Protein AF-0000000072273886 (afdb_homodimer)

InterPro domains:
  IPR001647 DNA-binding HTH domain, TetR-type [PF00440] (12-58)
  IPR001647 DNA-binding HTH domain, TetR-type [PS50977] (6-66)
  IPR009057 Homedomain-like superfamily [SSF46689] (5-79)
  IPR041479 TetR transcriptional regulator CgmR-like, C-terminal domain [PF17937] (97-175)

Foldseek 3Di:
DPPPDPCDPVLLLVLQLVQLLVPNLVRQWLVSSCVSSVHDSVVSCVVAVTSLSSLVVNVVVVLVVLVVQLVVLLVVQVPPLASSLLSNLVSQLDDDDSSLLSNVRSLVVCVVPDVVSVVVVVVSVVVSLCRQLPHPQNVLSNVLVVLVVVVCCCVSVVVDDDDSVRSVVSSVVSSVSSVPPDRD/DPPPDPCDPVLLLVLQLVQLLVPNLVRQWLVSSCVSSVHDSVVSCVVAVTSLSSLVVNVVVVLVVLVVQLVVLLVVQVPPLASSLLSNLVSQLDDDDSSLLSNVRSLVVCVVPDVVSVVVVVVSVVVSLCRQLPHPQNVLSNVLVVLVVVVCCCVSVVVDDDDSVRSVVSSVVSSVSSVPPDRD

Organism: Rhodospirillum rubrum (strain ATCC 11170 / ATH 1.1.1 / DSM 467 / LMG 4362 / NCIMB 8255 / S1) (NCBI:txid269796)

Solvent-accessible surface area (backbone atoms only — not comparable to full-atom values): 19294 Å² total; per-residue (Å²): 130,81,78,69,80,78,81,44,75,64,45,50,46,52,16,42,51,51,39,26,55,72,51,30,54,86,52,50,36,59,62,54,29,13,61,65,53,71,50,52,52,66,59,44,40,71,76,31,76,39,56,66,48,47,48,48,51,48,50,50,51,50,52,51,50,49,51,50,48,29,58,59,32,32,70,78,16,61,86,48,99,46,27,65,49,48,6,49,53,58,60,60,65,60,80,80,48,70,59,55,30,32,49,48,36,29,46,41,37,40,41,72,78,29,70,68,52,39,50,51,49,20,54,50,48,50,53,52,50,52,53,33,33,67,55,100,45,31,64,20,28,45,49,23,49,24,21,50,44,16,50,49,50,38,46,48,67,63,41,48,86,70,51,73,67,54,45,53,51,52,54,51,46,37,54,44,39,38,73,48,41,80,62,132,130,81,78,70,79,77,80,43,76,64,45,50,47,51,18,42,51,52,38,25,56,74,52,30,53,87,52,50,38,57,63,54,30,13,61,65,53,70,52,53,52,66,60,43,39,73,78,30,76,36,54,66,49,46,49,48,50,48,50,51,50,49,51,50,51,50,51,49,47,29,58,59,33,31,69,78,17,62,85,48,99,45,28,65,50,49,6,51,52,55,62,59,66,59,79,79,50,71,59,55,31,32,50,48,37,28,44,42,37,40,41,72,77,29,68,69,52,39,52,52,50,21,52,52,48,50,52,51,51,51,54,34,33,68,56,98,45,32,64,19,28,45,48,24,48,24,21,52,44,16,50,49,49,37,45,47,67,63,39,47,84,71,51,73,68,54,44,51,50,52,55,52,46,37,55,43,38,37,75,48,41,80,62,131

Sequence (368 aa):
MTRGRRITSDDILEAVERVVLRLGAAGLSIDAVAQEAGVSKSRVVYDHKSKSALLEALIERHIELEDARIGEAMASARDTPHPELFARIAVAEPEFNEIDKAVAMAISASVTNEDRLQTRLREWTRKDLAAVTHTDRPEAGLLAYLALCGFYWIELGSFLQWSPDERSRVLEGIRKVFTSYPEPMTRGRRITSDDILEAVERVVLRLGAAGLSIDAVAQEAGVSKSRVVYDHKSKSALLEALIERHIELEDARIGEAMASARDTPHPELFARIAVAEPEFNEIDKAVAMAISASVTNEDRLQTRLREWTRKDLAAVTHTDRPEAGLLAYLALCGFYWIELGSFLQWSPDERSRVLEGIRKVFTSYPEP

Structure (mmCIF, N/CA/C/O backbone):
data_AF-0000000072273886-model_v1
#
loop_
_entity.id
_entity.type
_entity.pdbx_description
1 polymer 'Transcriptional regulator, TetR family'
#
loop_
_atom_site.group_PDB
_atom_site.id
_atom_site.type_symbol
_atom_site.label_atom_id
_atom_site.label_alt_id
_atom_site.label_comp_id
_atom_site.label_asym_id
_atom_site.label_entity_id
_atom_site.label_seq_id
_atom_site.pdbx_PDB_ins_code
_atom_site.Cartn_x
_atom_site.Cartn_y
_atom_site.Cartn_z
_atom_site.occupancy
_atom_site.B_iso_or_equiv
_atom_site.auth_seq_id
_atom_site.auth_comp_id
_atom_site.auth_asym_id
_atom_site.auth_atom_id
_atom_site.pdbx_PDB_model_num
ATOM 1 N N . MET A 1 1 ? 40.562 26.359 16.594 1 32.44 1 MET A N 1
ATOM 2 C CA . MET A 1 1 ? 39.219 26.688 16.125 1 32.44 1 MET A CA 1
ATOM 3 C C . MET A 1 1 ? 38.719 25.625 15.156 1 32.44 1 MET A C 1
ATOM 5 O O . MET A 1 1 ? 39.125 25.578 14 1 32.44 1 MET A O 1
ATOM 9 N N . THR A 1 2 ? 38.594 24.297 15.492 1 37.97 2 THR A N 1
ATOM 10 C CA . THR A 1 2 ? 38.344 23.078 14.75 1 37.97 2 THR A CA 1
ATOM 11 C C . THR A 1 2 ? 37.219 23.281 13.742 1 37.97 2 THR A C 1
ATOM 13 O O . THR A 1 2 ? 36.156 23.781 14.094 1 37.97 2 THR A O 1
ATOM 16 N N . ARG A 1 3 ? 37.562 23.781 12.531 1 43 3 ARG A N 1
ATOM 17 C CA . ARG A 1 3 ? 36.656 24.188 11.461 1 43 3 ARG A CA 1
ATOM 18 C C . ARG A 1 3 ? 35.406 23.328 11.461 1 43 3 ARG A C 1
ATOM 20 O O . ARG A 1 3 ? 35.469 22.109 11.367 1 43 3 ARG A O 1
ATOM 27 N N . GLY A 1 4 ? 34.219 23.656 12.109 1 44.16 4 GLY A N 1
ATOM 28 C CA . GLY A 1 4 ? 32.906 23.047 12.273 1 44.16 4 GLY A CA 1
ATOM 29 C C . GLY A 1 4 ? 32.438 22.328 11.016 1 44.16 4 GLY A C 1
ATOM 30 O O . GLY A 1 4 ? 32.719 22.766 9.898 1 44.16 4 GLY A O 1
ATOM 31 N N . ARG A 1 5 ? 32.531 21.125 10.945 1 49.5 5 ARG A N 1
ATOM 32 C CA . ARG A 1 5 ? 32.188 20.281 9.812 1 49.5 5 ARG A CA 1
ATOM 33 C C . ARG A 1 5 ? 31.047 20.906 9.008 1 49.5 5 ARG A C 1
ATOM 35 O O . ARG A 1 5 ? 30.031 21.312 9.578 1 49.5 5 ARG A O 1
ATOM 42 N N . ARG A 1 6 ? 31.25 21.625 7.816 1 53.78 6 ARG A N 1
ATOM 43 C CA . ARG A 1 6 ? 30.297 22.25 6.918 1 53.78 6 ARG A CA 1
ATOM 44 C C . ARG A 1 6 ? 29.109 21.328 6.66 1 53.78 6 ARG A C 1
ATOM 46 O O . ARG A 1 6 ? 29.281 20.156 6.32 1 53.78 6 ARG A O 1
ATOM 53 N N . ILE A 1 7 ? 27.953 21.609 7.273 1 61.03 7 ILE A N 1
ATOM 54 C CA . ILE A 1 7 ? 26.703 20.891 7.102 1 61.03 7 ILE A CA 1
ATOM 55 C C . ILE A 1 7 ? 26.406 20.719 5.613 1 61.03 7 ILE A C 1
ATOM 57 O O . ILE A 1 7 ? 26.438 21.703 4.855 1 61.03 7 ILE A O 1
ATOM 61 N N . THR A 1 8 ? 26.547 19.531 5.188 1 69.56 8 THR A N 1
ATOM 62 C CA . THR A 1 8 ? 26.266 19.188 3.799 1 69.56 8 THR A CA 1
ATOM 63 C C . THR A 1 8 ? 24.766 18.891 3.615 1 69.56 8 THR A C 1
ATOM 65 O O . THR A 1 8 ? 24.031 18.797 4.59 1 69.56 8 THR A O 1
ATOM 68 N N . SER A 1 9 ? 24.359 18.969 2.404 1 75.19 9 SER A N 1
ATOM 69 C CA . SER A 1 9 ? 23 18.578 2.064 1 75.19 9 SER A CA 1
ATOM 70 C C . SER A 1 9 ? 22.656 17.203 2.631 1 75.19 9 SER A C 1
ATOM 72 O O . SER A 1 9 ? 21.516 16.969 3.043 1 75.19 9 SER A O 1
ATOM 74 N N . ASP A 1 10 ? 23.625 16.453 2.814 1 80.38 10 ASP A N 1
ATOM 75 C CA . ASP A 1 10 ? 23.438 15.109 3.359 1 80.38 10 ASP A CA 1
ATOM 76 C C . ASP A 1 10 ? 23.125 15.164 4.855 1 80.38 10 ASP A C 1
ATOM 78 O O . ASP A 1 10 ? 22.328 14.375 5.355 1 80.38 10 ASP A O 1
ATOM 82 N N . ASP A 1 11 ? 23.688 16.141 5.445 1 84.56 11 ASP A N 1
ATOM 83 C CA . ASP A 1 11 ? 23.438 16.312 6.871 1 84.56 11 ASP A CA 1
ATOM 84 C C . ASP A 1 11 ? 21.984 16.719 7.121 1 84.56 11 ASP A C 1
ATOM 86 O O . ASP A 1 11 ? 21.359 16.25 8.07 1 84.56 11 ASP A O 1
ATOM 90 N N . ILE A 1 12 ? 21.594 17.578 6.266 1 86.81 12 ILE A N 1
ATOM 91 C CA . ILE A 1 12 ? 20.219 18.062 6.402 1 86.81 12 ILE A CA 1
ATOM 92 C C . ILE A 1 12 ? 19.234 16.906 6.152 1 86.81 12 ILE A C 1
ATOM 94 O O . ILE A 1 12 ? 18.266 16.75 6.887 1 86.81 12 ILE A O 1
ATOM 98 N N . LEU A 1 13 ? 19.594 16.141 5.246 1 88.06 13 LEU A N 1
ATOM 99 C CA . LEU A 1 13 ? 18.703 15.031 4.914 1 88.06 13 LEU A CA 1
ATOM 100 C C . LEU A 1 13 ? 18.688 13.992 6.031 1 88.06 13 LEU A C 1
ATOM 102 O O . LEU A 1 13 ? 17.656 13.383 6.301 1 88.06 13 LEU A O 1
ATOM 106 N N . GLU A 1 14 ? 19.844 13.836 6.621 1 91.12 14 GLU A N 1
ATOM 107 C CA . GLU A 1 14 ? 19.906 12.953 7.781 1 91.12 14 GLU A CA 1
ATOM 108 C C . GLU A 1 14 ? 19.031 13.492 8.922 1 91.12 14 GLU A C 1
ATOM 110 O O . GLU A 1 14 ? 18.375 12.719 9.617 1 91.12 14 GLU A O 1
ATOM 115 N N . ALA A 1 15 ? 19.094 14.758 9.047 1 92.19 15 ALA A N 1
ATOM 116 C CA . ALA A 1 15 ? 18.25 15.391 10.055 1 92.19 15 ALA A CA 1
ATOM 117 C C . ALA A 1 15 ? 16.781 15.211 9.734 1 92.19 15 ALA A C 1
ATOM 119 O O . ALA A 1 15 ? 15.961 14.977 10.625 1 92.19 15 ALA A O 1
ATOM 120 N N . VAL A 1 16 ? 16.469 15.328 8.484 1 91.88 16 VAL A N 1
ATOM 121 C CA . VAL A 1 16 ? 15.086 15.125 8.047 1 91.88 16 VAL A CA 1
ATOM 122 C C . VAL A 1 16 ? 14.625 13.719 8.438 1 91.88 16 VAL A C 1
ATOM 124 O O . VAL A 1 16 ? 13.531 13.547 8.977 1 91.88 16 VAL A O 1
ATOM 127 N N . GLU A 1 17 ? 15.43 12.797 8.156 1 91 17 GLU A N 1
ATOM 128 C CA . GLU A 1 17 ? 15.125 11.414 8.484 1 91 17 GLU A CA 1
ATOM 129 C C . GLU A 1 17 ? 14.867 11.242 9.977 1 91 17 GLU A C 1
ATOM 131 O O . GLU A 1 17 ? 13.906 10.57 10.375 1 91 17 GLU A O 1
ATOM 136 N N . ARG A 1 18 ? 15.695 11.828 10.758 1 92.75 18 ARG A N 1
ATOM 137 C CA . ARG A 1 18 ? 15.555 11.719 12.203 1 92.75 18 ARG A CA 1
ATOM 138 C C . ARG A 1 18 ? 14.273 12.398 12.688 1 92.75 18 ARG A C 1
ATOM 140 O O . ARG A 1 18 ? 13.609 11.898 13.594 1 92.75 18 ARG A O 1
ATOM 147 N N . VAL A 1 19 ? 13.977 13.492 12.117 1 93.44 19 VAL A N 1
ATOM 148 C CA . VAL A 1 19 ? 12.758 14.203 12.484 1 93.44 19 VAL A CA 1
ATOM 149 C C . VAL A 1 19 ? 11.539 13.359 12.125 1 93.44 19 VAL A C 1
ATOM 151 O O . VAL A 1 19 ? 10.617 13.211 12.93 1 93.44 19 VAL A O 1
ATOM 154 N N . VAL A 1 20 ? 11.555 12.781 10.961 1 90.12 20 VAL A N 1
ATOM 155 C CA . VAL A 1 20 ? 10.438 11.961 10.516 1 90.12 20 VAL A CA 1
ATOM 156 C C . VAL A 1 20 ? 10.312 10.727 11.414 1 90.12 20 VAL A C 1
ATOM 158 O O . VAL A 1 20 ? 9.203 10.312 11.75 1 90.12 20 VAL A O 1
ATOM 161 N N . LEU A 1 21 ? 11.422 10.203 11.773 1 87.81 21 LEU A N 1
ATOM 162 C CA . LEU A 1 21 ? 11.43 9.039 12.656 1 87.81 21 LEU A CA 1
ATOM 163 C C . LEU A 1 21 ? 10.805 9.383 14.008 1 87.81 21 LEU A C 1
ATOM 165 O O . LEU A 1 21 ? 10.031 8.594 14.555 1 87.81 21 LEU A O 1
ATOM 169 N N . ARG A 1 22 ? 11.07 10.531 14.477 1 88.19 22 ARG A N 1
ATOM 170 C CA . ARG A 1 22 ? 10.664 10.914 15.82 1 88.19 22 ARG A CA 1
ATOM 171 C C . ARG A 1 22 ? 9.258 11.508 15.82 1 88.19 22 ARG A C 1
ATOM 173 O O . ARG A 1 22 ? 8.453 11.211 16.703 1 88.19 22 ARG A O 1
ATOM 180 N N . LEU A 1 23 ? 8.977 12.344 14.812 1 86.69 23 LEU A N 1
ATOM 181 C CA . LEU A 1 23 ? 7.77 13.156 14.883 1 86.69 23 LEU A CA 1
ATOM 182 C C . LEU A 1 23 ? 6.781 12.75 13.789 1 86.69 23 LEU A C 1
ATOM 184 O O . LEU A 1 23 ? 5.645 13.219 13.773 1 86.69 23 LEU A O 1
ATOM 188 N N . GLY A 1 24 ? 7.242 11.836 12.906 1 81.25 24 GLY A N 1
ATOM 189 C CA . GLY A 1 24 ? 6.406 11.555 11.75 1 81.25 24 GLY A CA 1
ATOM 190 C C . GLY A 1 24 ? 6.426 12.664 10.711 1 81.25 24 GLY A C 1
ATOM 191 O O . GLY A 1 24 ? 7.078 13.688 10.906 1 81.25 24 GLY A O 1
ATOM 192 N N . ALA A 1 25 ? 5.621 12.43 9.602 1 78.62 25 ALA A N 1
ATOM 193 C CA . ALA A 1 25 ? 5.578 13.398 8.508 1 78.62 25 ALA A CA 1
ATOM 194 C C . ALA A 1 25 ? 4.902 14.695 8.953 1 78.62 25 ALA A C 1
ATOM 196 O O . ALA A 1 25 ? 5.301 15.781 8.531 1 78.62 25 ALA A O 1
ATOM 197 N N . ALA A 1 26 ? 3.902 14.547 9.719 1 76.19 26 ALA A N 1
ATOM 198 C CA . ALA A 1 26 ? 3.146 15.711 10.164 1 76.19 26 ALA A CA 1
ATOM 199 C C . ALA A 1 26 ? 4.016 16.641 11.016 1 76.19 26 ALA A C 1
ATOM 201 O O . ALA A 1 26 ? 3.822 17.859 11.016 1 76.19 26 ALA A O 1
ATOM 202 N N . GLY A 1 27 ? 4.969 16.094 11.617 1 84.06 27 GLY A N 1
ATOM 203 C CA . GLY A 1 27 ? 5.836 16.859 12.5 1 84.06 27 GLY A CA 1
ATOM 204 C C . GLY A 1 27 ? 7.043 17.438 11.781 1 84.06 27 GLY A C 1
ATOM 205 O O . GLY A 1 27 ? 7.832 18.172 12.383 1 84.06 27 GLY A O 1
ATOM 206 N N . LEU A 1 28 ? 7.16 17.062 10.555 1 88.06 28 LEU A N 1
ATOM 207 C CA . LEU A 1 28 ? 8.281 17.578 9.781 1 88.06 28 LEU A CA 1
ATOM 208 C C . LEU A 1 28 ? 8.109 19.062 9.508 1 88.06 28 LEU A C 1
ATOM 210 O O . LEU A 1 28 ? 7.055 19.5 9.031 1 88.06 28 LEU A O 1
ATOM 214 N N . SER A 1 29 ? 9.078 19.891 9.898 1 90.38 29 SER A N 1
ATOM 215 C CA . SER A 1 29 ? 9.102 21.328 9.641 1 90.38 29 SER A CA 1
ATOM 216 C C . SER A 1 29 ? 10.531 21.828 9.461 1 90.38 29 SER A C 1
ATOM 218 O O . SER A 1 29 ? 11.484 21.156 9.844 1 90.38 29 SER A O 1
ATOM 220 N N . ILE A 1 30 ? 10.578 22.953 8.82 1 92 30 ILE A N 1
ATOM 221 C CA . ILE A 1 30 ? 11.875 23.594 8.656 1 92 30 ILE A CA 1
ATOM 222 C C . ILE A 1 30 ? 12.523 23.812 10.023 1 92 30 ILE A C 1
ATOM 224 O O . ILE A 1 30 ? 13.711 23.531 10.211 1 92 30 ILE A O 1
ATOM 228 N N . ASP A 1 31 ? 11.734 24.234 10.961 1 94.06 31 ASP A N 1
ATOM 229 C CA . ASP A 1 31 ? 12.227 24.5 12.312 1 94.06 31 ASP A CA 1
ATOM 230 C C . ASP A 1 31 ? 12.734 23.219 12.969 1 94.06 31 ASP A C 1
ATOM 232 O O . ASP A 1 31 ? 13.828 23.203 13.547 1 94.06 31 ASP A O 1
ATOM 236 N N . ALA A 1 32 ? 12.008 22.172 12.883 1 94.56 32 ALA A N 1
ATOM 237 C CA . ALA A 1 32 ? 12.391 20.891 13.492 1 94.56 32 ALA A CA 1
ATOM 238 C C . ALA A 1 32 ? 13.68 20.359 12.875 1 94.56 32 ALA A C 1
ATOM 240 O O . ALA A 1 32 ? 14.547 19.844 13.586 1 94.56 32 ALA A O 1
ATOM 241 N N . VAL A 1 33 ? 13.773 20.469 11.57 1 94.19 33 VAL A N 1
ATOM 242 C CA . VAL A 1 33 ? 14.961 19.984 10.867 1 94.19 33 VAL A CA 1
ATOM 243 C C . VAL A 1 33 ? 16.172 20.828 11.25 1 94.19 33 VAL A C 1
ATOM 245 O O . VAL A 1 33 ? 17.25 20.297 11.492 1 94.19 33 VAL A O 1
ATOM 248 N N . ALA A 1 34 ? 15.953 22.125 11.266 1 94.06 34 ALA A N 1
ATOM 249 C CA . ALA A 1 34 ? 17.031 23.031 11.656 1 94.06 34 ALA A CA 1
ATOM 250 C C . ALA A 1 34 ? 17.562 22.703 13.047 1 94.06 34 ALA A C 1
ATOM 252 O O . ALA A 1 34 ? 18.766 22.609 13.25 1 94.06 34 ALA A O 1
ATOM 253 N N . GLN A 1 35 ? 16.719 22.5 13.984 1 95.06 35 GLN A N 1
ATOM 254 C CA . GLN A 1 35 ? 17.078 22.141 15.359 1 95.06 35 GLN A CA 1
ATOM 255 C C . GLN A 1 35 ? 17.828 20.812 15.406 1 95.06 35 GLN A C 1
ATOM 257 O O . GLN A 1 35 ? 18.844 20.688 16.094 1 95.06 35 GLN A O 1
ATOM 262 N N . GLU A 1 36 ? 17.312 19.906 14.688 1 93.62 36 GLU A N 1
ATOM 263 C CA . GLU A 1 36 ? 17.906 18.562 14.672 1 93.62 36 GLU A CA 1
ATOM 264 C C . GLU A 1 36 ? 19.297 18.594 14.062 1 93.62 36 GLU A C 1
ATOM 266 O O . GLU A 1 36 ? 20.203 17.891 14.516 1 93.62 36 GLU A O 1
ATOM 271 N N . ALA A 1 37 ? 19.453 19.359 13.023 1 91.56 37 ALA A N 1
ATOM 272 C CA . ALA A 1 37 ? 20.703 19.438 12.289 1 91.56 37 ALA A CA 1
ATOM 273 C C . ALA A 1 37 ? 21.688 20.375 12.984 1 91.56 37 ALA A C 1
ATOM 275 O O . ALA A 1 37 ? 22.875 20.391 12.664 1 91.56 37 ALA A O 1
ATOM 276 N N . GLY A 1 38 ? 21.203 21.188 13.875 1 92.88 38 GLY A N 1
ATOM 277 C CA . GLY A 1 38 ? 22.047 22.156 14.539 1 92.88 38 GLY A CA 1
ATOM 278 C C . GLY A 1 38 ? 22.453 23.312 13.641 1 92.88 38 GLY A C 1
ATOM 279 O O . GLY A 1 38 ? 23.609 23.75 13.664 1 92.88 38 GLY A O 1
ATOM 280 N N . VAL A 1 39 ? 21.562 23.766 12.773 1 91.31 39 VAL A N 1
ATOM 281 C CA . VAL A 1 39 ? 21.828 24.859 11.852 1 91.31 39 VAL A CA 1
ATOM 282 C C . VAL A 1 39 ? 20.688 25.875 11.93 1 91.31 39 VAL A C 1
ATOM 284 O O . VAL A 1 39 ? 19.703 25.656 12.633 1 91.31 39 VAL A O 1
ATOM 287 N N . SER A 1 40 ? 20.922 26.953 11.273 1 89.62 40 SER A N 1
ATOM 288 C CA . SER A 1 40 ? 19.875 27.969 11.242 1 89.62 40 SER A CA 1
ATOM 289 C C . SER A 1 40 ? 18.734 27.562 10.312 1 89.62 40 SER A C 1
ATOM 291 O O . SER A 1 40 ? 18.938 26.781 9.383 1 89.62 40 SER A O 1
ATOM 293 N N . LYS A 1 41 ? 17.531 28.125 10.562 1 90.25 41 LYS A N 1
ATOM 294 C CA . LYS A 1 41 ? 16.391 27.922 9.664 1 90.25 41 LYS A CA 1
ATOM 295 C C . LYS A 1 41 ? 16.734 28.391 8.25 1 90.25 41 LYS A C 1
ATOM 297 O O . LYS A 1 41 ? 16.312 27.75 7.273 1 90.25 41 LYS A O 1
ATOM 302 N N . SER A 1 42 ? 17.484 29.469 8.242 1 88.25 42 SER A N 1
ATOM 303 C CA . SER A 1 42 ? 17.844 30.047 6.953 1 88.25 42 SER A CA 1
ATOM 304 C C . SER A 1 42 ? 18.688 29.078 6.129 1 88.25 42 SER A C 1
ATOM 306 O O . SER A 1 42 ? 18.562 29.031 4.902 1 88.25 42 SER A O 1
ATOM 308 N N . ARG A 1 43 ? 19.453 28.344 6.746 1 85.75 43 ARG A N 1
ATOM 309 C CA . ARG A 1 43 ? 20.281 27.359 6.066 1 85.75 43 ARG A CA 1
ATOM 310 C C . ARG A 1 43 ? 19.422 26.234 5.488 1 85.75 43 ARG A C 1
ATOM 312 O O . ARG A 1 43 ? 19.672 25.766 4.375 1 85.75 43 ARG A O 1
ATOM 319 N N . VAL A 1 44 ? 18.422 25.781 6.215 1 87.62 44 VAL A N 1
ATOM 320 C CA . VAL A 1 44 ? 17.531 24.734 5.738 1 87.62 44 VAL A CA 1
ATOM 321 C C . VAL A 1 44 ? 16.719 25.234 4.551 1 87.62 44 VAL A C 1
ATOM 323 O O . VAL A 1 44 ? 16.562 24.547 3.545 1 87.62 44 VAL A O 1
ATOM 326 N N . VAL A 1 45 ? 16.281 26.516 4.723 1 85.06 45 VAL A N 1
ATOM 327 C CA . VAL A 1 45 ? 15.43 27.109 3.697 1 85.06 45 VAL A CA 1
ATOM 328 C C . VAL A 1 45 ? 16.234 27.312 2.416 1 85.06 45 VAL A C 1
ATOM 330 O O . VAL A 1 45 ? 15.703 27.188 1.312 1 85.06 45 VAL A O 1
ATOM 333 N N . TYR A 1 46 ? 17.438 27.656 2.609 1 77.81 46 TYR A N 1
ATOM 334 C CA . TYR A 1 46 ? 18.297 27.875 1.453 1 77.81 46 TYR A CA 1
ATOM 335 C C . TYR A 1 46 ? 18.406 26.609 0.611 1 77.81 46 TYR A C 1
ATOM 337 O O . TYR A 1 46 ? 18.297 26.656 -0.616 1 77.81 46 TYR A O 1
ATOM 345 N N . ASP A 1 47 ? 18.438 25.516 1.241 1 69.69 47 ASP A N 1
ATOM 346 C CA . ASP A 1 47 ? 18.625 24.25 0.545 1 69.69 47 ASP A CA 1
ATOM 347 C C . ASP A 1 47 ? 17.281 23.641 0.159 1 69.69 47 ASP A C 1
ATOM 349 O O . ASP A 1 47 ? 17.141 23.062 -0.925 1 69.69 47 ASP A O 1
ATOM 353 N N . HIS A 1 48 ? 16.406 23.797 1.145 1 73.5 48 HIS A N 1
ATOM 354 C CA . HIS A 1 48 ? 15.094 23.203 0.952 1 73.5 48 HIS A CA 1
ATOM 355 C C . HIS A 1 48 ? 13.984 24.188 1.31 1 73.5 48 HIS A C 1
ATOM 357 O O . HIS A 1 48 ? 13.695 24.391 2.488 1 73.5 48 HIS A O 1
ATOM 363 N N . LYS A 1 49 ? 13.453 24.672 0.559 1 75.88 49 LYS A N 1
ATOM 364 C CA . LYS A 1 49 ? 12.594 25.844 0.588 1 75.88 49 LYS A CA 1
ATOM 365 C C . LYS A 1 49 ? 11.289 25.562 1.331 1 75.88 49 LYS A C 1
ATOM 367 O O . LYS A 1 49 ? 10.586 26.5 1.73 1 75.88 49 LYS A O 1
ATOM 372 N N . SER A 1 50 ? 11.07 24.297 1.479 1 84.81 50 SER A N 1
ATOM 373 C CA . SER A 1 50 ? 9.766 23.984 2.059 1 84.81 50 SER A CA 1
ATOM 374 C C . SER A 1 50 ? 9.75 22.578 2.666 1 84.81 50 SER A C 1
ATOM 376 O O . SER A 1 50 ? 10.656 21.781 2.428 1 84.81 50 SER A O 1
ATOM 378 N N . LYS A 1 51 ? 8.766 22.344 3.508 1 83.88 51 LYS A N 1
ATOM 379 C CA . LYS A 1 51 ? 8.508 21.016 4.055 1 83.88 51 LYS A CA 1
ATOM 380 C C . LYS A 1 51 ? 8.367 19.969 2.943 1 83.88 51 LYS A C 1
ATOM 382 O O . LYS A 1 51 ? 8.891 18.859 3.051 1 83.88 51 LYS A O 1
ATOM 387 N N . SER A 1 52 ? 7.688 20.422 1.939 1 83.69 52 SER A N 1
ATOM 388 C CA . SER A 1 52 ? 7.473 19.531 0.799 1 83.69 52 SER A CA 1
ATOM 389 C C . SER A 1 52 ? 8.789 19.188 0.114 1 83.69 52 SER A C 1
ATOM 391 O O . SER A 1 52 ? 9 18.031 -0.28 1 83.69 52 SER A O 1
ATOM 393 N N . ALA A 1 53 ? 9.602 20.141 0.041 1 87.56 53 ALA A N 1
ATOM 394 C CA . ALA A 1 53 ? 10.898 19.922 -0.594 1 87.56 53 ALA A CA 1
ATOM 395 C C . ALA A 1 53 ? 11.766 18.984 0.242 1 87.56 53 ALA A C 1
ATOM 397 O O . ALA A 1 53 ? 12.516 18.172 -0.303 1 87.56 53 ALA A O 1
ATOM 398 N N . LEU A 1 54 ? 11.703 19.125 1.511 1 89.38 54 LEU A N 1
ATOM 399 C CA . LEU A 1 54 ? 12.438 18.234 2.41 1 89.38 54 LEU A CA 1
ATOM 400 C C . LEU A 1 54 ? 11.953 16.797 2.283 1 89.38 54 LEU A C 1
ATOM 402 O O . LEU A 1 54 ? 12.758 15.867 2.215 1 89.38 54 LEU A O 1
ATOM 406 N N . LEU A 1 55 ? 10.727 16.656 2.207 1 86.56 55 LEU A N 1
ATOM 407 C CA . LEU A 1 55 ? 10.141 15.336 2.068 1 86.56 55 LEU A CA 1
ATOM 408 C C . LEU A 1 55 ? 10.508 14.711 0.729 1 86.56 55 LEU A C 1
ATOM 410 O O . LEU A 1 55 ? 10.812 13.516 0.657 1 86.56 55 LEU A O 1
ATOM 414 N N . GLU A 1 56 ? 10.398 15.492 -0.216 1 86.81 56 GLU A N 1
ATOM 415 C CA . GLU A 1 56 ? 10.781 15.016 -1.54 1 86.81 56 GLU A CA 1
ATOM 416 C C . GLU A 1 56 ? 12.234 14.531 -1.549 1 86.81 56 GLU A C 1
ATOM 418 O O . GLU A 1 56 ? 12.539 13.492 -2.141 1 86.81 56 GLU A O 1
ATOM 423 N N . ALA A 1 57 ? 13.023 15.297 -0.943 1 87.62 57 ALA A N 1
ATOM 424 C CA . ALA A 1 57 ? 14.43 14.922 -0.871 1 87.62 57 ALA A CA 1
ATOM 425 C C . ALA A 1 57 ? 14.617 13.617 -0.102 1 87.62 57 ALA A C 1
ATOM 427 O O . ALA A 1 57 ? 15.445 12.789 -0.47 1 87.62 57 ALA A O 1
ATOM 428 N N . LEU A 1 58 ? 13.914 13.5 0.96 1 87.56 58 LEU A N 1
ATOM 429 C CA . LEU A 1 58 ? 13.953 12.266 1.74 1 87.56 58 LEU A CA 1
ATOM 430 C C . LEU A 1 58 ? 13.516 11.07 0.896 1 87.56 58 LEU A C 1
ATOM 432 O O . LEU A 1 58 ? 14.164 10.023 0.903 1 87.56 58 LEU A O 1
ATOM 436 N N . ILE A 1 59 ? 12.484 11.195 0.185 1 86.5 59 ILE A N 1
ATOM 437 C CA . ILE A 1 59 ? 11.938 10.141 -0.658 1 86.5 59 ILE A CA 1
ATOM 438 C C . ILE A 1 59 ? 12.945 9.781 -1.75 1 86.5 59 ILE A C 1
ATOM 440 O O . ILE A 1 59 ? 13.203 8.602 -1.998 1 86.5 59 ILE A O 1
ATOM 444 N N . GLU A 1 60 ? 13.445 10.766 -2.359 1 88 60 GLU A N 1
ATOM 445 C CA . GLU A 1 60 ? 14.43 10.539 -3.408 1 88 60 GLU A CA 1
ATOM 446 C C . GLU A 1 60 ? 15.633 9.758 -2.875 1 88 60 GLU A C 1
ATOM 448 O O . GLU A 1 60 ? 16.125 8.828 -3.529 1 88 60 GLU A O 1
ATOM 453 N N . ARG A 1 61 ? 16.062 10.172 -1.782 1 89.06 61 ARG A N 1
ATOM 454 C CA . ARG A 1 61 ? 17.188 9.469 -1.163 1 89.06 61 ARG A CA 1
ATOM 455 C C . ARG A 1 61 ? 16.828 8.008 -0.902 1 89.06 61 ARG A C 1
ATOM 457 O O . ARG A 1 61 ? 17.641 7.117 -1.141 1 89.06 61 ARG A O 1
ATOM 464 N N . HIS A 1 62 ? 15.695 7.738 -0.445 1 87.56 62 HIS A N 1
ATOM 465 C CA . HIS A 1 62 ? 15.266 6.379 -0.14 1 87.56 62 HIS A CA 1
ATOM 466 C C . HIS A 1 62 ? 15.148 5.543 -1.409 1 87.56 62 HIS A C 1
ATOM 468 O O . HIS A 1 62 ? 15.523 4.367 -1.423 1 87.56 62 HIS A O 1
ATOM 474 N N . ILE A 1 63 ? 14.578 6.137 -2.418 1 87.88 63 ILE A N 1
ATOM 475 C CA . ILE A 1 63 ? 14.461 5.461 -3.707 1 87.88 63 ILE A CA 1
ATOM 476 C C . ILE A 1 63 ? 15.852 5.109 -4.227 1 87.88 63 ILE A C 1
ATOM 478 O O . ILE A 1 63 ? 16.094 3.988 -4.688 1 87.88 63 ILE A O 1
ATOM 482 N N . GLU A 1 64 ? 16.734 6.047 -4.113 1 90.25 64 GLU A N 1
ATOM 483 C CA . GLU A 1 64 ? 18.109 5.828 -4.574 1 90.25 64 GLU A CA 1
ATOM 484 C C . GLU A 1 64 ? 18.781 4.715 -3.777 1 90.25 64 GLU A C 1
ATOM 486 O O . GLU A 1 64 ? 19.516 3.896 -4.34 1 90.25 64 GLU A O 1
ATOM 491 N N . LEU A 1 65 ? 18.594 4.73 -2.512 1 89.12 65 LEU A N 1
ATOM 492 C CA . LEU A 1 65 ? 19.156 3.686 -1.658 1 89.12 65 LEU A CA 1
ATOM 493 C C . LEU A 1 65 ? 18.594 2.318 -2.033 1 89.12 65 LEU A C 1
ATOM 495 O O . LEU A 1 65 ? 19.328 1.329 -2.068 1 89.12 65 LEU A O 1
ATOM 499 N N . GLU A 1 66 ? 17.312 2.27 -2.273 1 90.12 66 GLU A N 1
ATOM 500 C CA . GLU A 1 66 ? 16.688 1.016 -2.689 1 90.12 66 GLU A CA 1
ATOM 501 C C . GLU A 1 66 ? 17.25 0.538 -4.027 1 90.12 66 GLU A C 1
ATOM 503 O O . GLU A 1 66 ? 17.562 -0.645 -4.191 1 90.12 66 GLU A O 1
ATOM 508 N N . ASP A 1 67 ? 17.359 1.444 -4.934 1 92.25 67 ASP A N 1
ATOM 509 C CA . ASP A 1 67 ? 17.938 1.115 -6.238 1 92.25 67 ASP A CA 1
ATOM 510 C C . ASP A 1 67 ? 19.359 0.575 -6.098 1 92.25 67 ASP A C 1
ATOM 512 O O . ASP A 1 67 ? 19.734 -0.382 -6.777 1 92.25 67 ASP A O 1
ATOM 516 N N . ALA A 1 68 ? 20.125 1.214 -5.223 1 94.12 68 ALA A N 1
ATOM 517 C CA . ALA A 1 68 ? 21.5 0.765 -4.988 1 94.12 68 ALA A CA 1
ATOM 518 C C . ALA A 1 68 ? 21.516 -0.643 -4.398 1 94.12 68 ALA A C 1
ATOM 520 O O . ALA A 1 68 ? 22.344 -1.47 -4.785 1 94.12 68 ALA A O 1
ATOM 521 N N . ARG A 1 69 ? 20.625 -0.898 -3.461 1 94.31 69 ARG A N 1
ATOM 522 C CA . ARG A 1 69 ? 20.531 -2.223 -2.857 1 94.31 69 ARG A CA 1
ATOM 523 C C . ARG A 1 69 ? 20.172 -3.275 -3.902 1 94.31 69 ARG A C 1
ATOM 525 O O . ARG A 1 69 ? 20.719 -4.379 -3.893 1 94.31 69 ARG A O 1
ATOM 532 N N . ILE A 1 70 ? 19.266 -2.945 -4.773 1 95 70 ILE A N 1
ATOM 533 C CA . ILE A 1 70 ? 18.859 -3.852 -5.844 1 95 70 ILE A CA 1
ATOM 534 C C . ILE A 1 70 ? 20.047 -4.109 -6.77 1 95 70 ILE A C 1
ATOM 536 O O . ILE A 1 70 ? 20.297 -5.25 -7.156 1 95 70 ILE A O 1
ATOM 540 N N . GLY A 1 71 ? 20.734 -3 -7.129 1 95.38 71 GLY A N 1
ATOM 541 C CA . GLY A 1 71 ? 21.922 -3.148 -7.953 1 95.38 71 GLY A CA 1
ATOM 542 C C . GLY A 1 71 ? 22.953 -4.094 -7.355 1 95.38 71 GLY A C 1
ATOM 543 O O . GLY A 1 71 ? 23.5 -4.934 -8.062 1 95.38 71 GLY A O 1
ATOM 544 N N . GLU A 1 72 ? 23.172 -3.938 -6.078 1 95.81 72 GLU A N 1
ATOM 545 C CA . GLU A 1 72 ? 24.109 -4.812 -5.379 1 95.81 72 GLU A CA 1
ATOM 546 C C . GLU A 1 72 ? 23.625 -6.254 -5.371 1 95.81 72 GLU A C 1
ATOM 548 O O . GLU A 1 72 ? 24.406 -7.188 -5.559 1 95.81 72 GLU A O 1
ATOM 553 N N . ALA A 1 73 ? 22.375 -6.445 -5.16 1 96.31 73 ALA A N 1
ATOM 554 C CA . ALA A 1 73 ? 21.766 -7.777 -5.086 1 96.31 73 ALA A CA 1
ATOM 555 C C . ALA A 1 73 ? 21.781 -8.461 -6.453 1 96.31 73 ALA A C 1
ATOM 557 O O . ALA A 1 73 ? 21.703 -9.688 -6.539 1 96.31 73 ALA A O 1
ATOM 558 N N . MET A 1 74 ? 21.828 -7.652 -7.516 1 95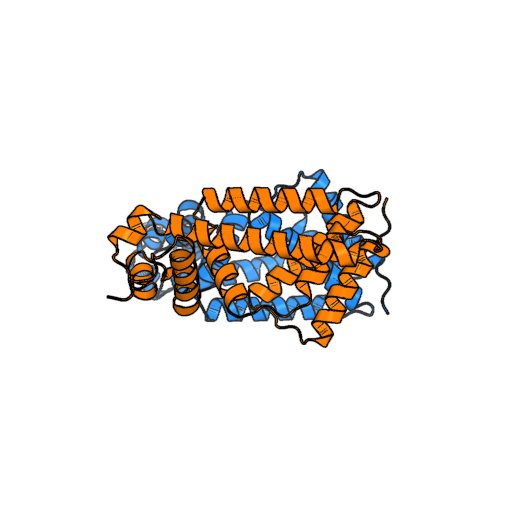.25 74 MET A N 1
ATOM 559 C CA . MET A 1 74 ? 21.828 -8.18 -8.875 1 95.25 74 MET A CA 1
ATOM 560 C C . MET A 1 74 ? 23.016 -9.109 -9.102 1 95.25 74 MET A C 1
ATOM 562 O O . MET A 1 74 ? 22.906 -10.094 -9.828 1 95.25 74 MET A O 1
ATOM 566 N N . ALA A 1 75 ? 24.109 -8.82 -8.469 1 93.38 75 ALA A N 1
ATOM 567 C CA . ALA A 1 75 ? 25.312 -9.641 -8.617 1 93.38 75 ALA A CA 1
ATOM 568 C C . ALA A 1 75 ? 25.062 -11.062 -8.109 1 93.38 75 ALA A C 1
ATOM 570 O O . ALA A 1 75 ? 25.469 -12.031 -8.75 1 93.38 75 ALA A O 1
ATOM 571 N N . SER A 1 76 ? 24.391 -11.109 -7.008 1 93.12 76 SER A N 1
ATOM 572 C CA . SER A 1 76 ? 24.125 -12.406 -6.395 1 93.12 76 SER A CA 1
ATOM 573 C C . SER A 1 76 ? 22.969 -13.125 -7.09 1 93.12 76 SER A C 1
ATOM 575 O O . SER A 1 76 ? 22.797 -14.336 -6.934 1 93.12 76 SER A O 1
ATOM 577 N N . ALA A 1 77 ? 22.172 -12.383 -7.879 1 95.19 77 ALA A N 1
ATOM 578 C CA . ALA A 1 77 ? 20.984 -12.945 -8.508 1 95.19 77 ALA A CA 1
ATOM 579 C C . ALA A 1 77 ? 21.25 -13.312 -9.961 1 95.19 77 ALA A C 1
ATOM 581 O O . ALA A 1 77 ? 20.375 -13.828 -10.656 1 95.19 77 ALA A O 1
ATOM 582 N N . ARG A 1 78 ? 22.422 -13.18 -10.398 1 93.69 78 ARG A N 1
ATOM 583 C CA . ARG A 1 78 ? 22.766 -13.273 -11.812 1 93.69 78 ARG A CA 1
ATOM 584 C C . ARG A 1 78 ? 22.406 -14.648 -12.375 1 93.69 78 ARG A C 1
ATOM 586 O O . ARG A 1 78 ? 22 -14.766 -13.531 1 93.69 78 ARG A O 1
ATOM 593 N N . ASP A 1 79 ? 22.453 -15.711 -11.609 1 94.19 79 ASP A N 1
ATOM 594 C CA . ASP A 1 79 ? 22.266 -17.078 -12.086 1 94.19 79 ASP A CA 1
ATOM 595 C C . ASP A 1 79 ? 20.844 -17.562 -11.797 1 94.19 79 ASP A C 1
ATOM 597 O O . ASP A 1 79 ? 20.531 -18.75 -11.961 1 94.19 79 ASP A O 1
ATOM 601 N N . THR A 1 80 ? 20.047 -16.719 -11.383 1 95.06 80 THR A N 1
ATOM 602 C CA . THR A 1 80 ? 18.672 -17.062 -11.109 1 95.06 80 THR A CA 1
ATOM 603 C C . THR A 1 80 ? 17.828 -16.969 -12.383 1 95.06 80 THR A C 1
ATOM 605 O O . THR A 1 80 ? 18.25 -16.375 -13.367 1 95.06 80 THR A O 1
ATOM 608 N N . PRO A 1 81 ? 16.609 -17.547 -12.445 1 95.62 81 PRO A N 1
ATOM 609 C CA . PRO A 1 81 ? 15.742 -17.516 -13.633 1 95.62 81 PRO A CA 1
ATOM 610 C C . PRO A 1 81 ? 15.289 -16.094 -13.984 1 95.62 81 PRO A C 1
ATOM 612 O O . PRO A 1 81 ? 14.836 -15.859 -15.109 1 95.62 81 PRO A O 1
ATOM 615 N N . HIS A 1 82 ? 15.383 -15.195 -13.086 1 96.25 82 HIS A N 1
ATOM 616 C CA . HIS A 1 82 ? 14.992 -13.805 -13.305 1 96.25 82 HIS A CA 1
ATOM 617 C C . HIS A 1 82 ? 15.758 -12.867 -12.383 1 96.25 82 HIS A C 1
ATOM 619 O O . HIS A 1 82 ? 15.234 -12.43 -11.359 1 96.25 82 HIS A O 1
ATOM 625 N N . PRO A 1 83 ? 16.859 -12.422 -12.75 1 96.38 83 PRO A N 1
ATOM 626 C CA . PRO A 1 83 ? 17.766 -11.688 -11.867 1 96.38 83 PRO A CA 1
ATOM 627 C C . PRO A 1 83 ? 17.125 -10.406 -11.312 1 96.38 83 PRO A C 1
ATOM 629 O O . PRO A 1 83 ? 17.281 -10.109 -10.125 1 96.38 83 PRO A O 1
ATOM 632 N N . GLU A 1 84 ? 16.391 -9.648 -12.133 1 96.38 84 GLU A N 1
ATOM 633 C CA . GLU A 1 84 ? 15.773 -8.398 -11.703 1 96.38 84 GLU A CA 1
ATOM 634 C C . GLU A 1 84 ? 14.773 -8.633 -10.57 1 96.38 84 GLU A C 1
ATOM 636 O O . GLU A 1 84 ? 14.82 -7.957 -9.547 1 96.38 84 GLU A O 1
ATOM 641 N N . LEU A 1 85 ? 13.938 -9.578 -10.742 1 97.56 85 LEU A N 1
ATOM 642 C CA . LEU A 1 85 ? 12.922 -9.883 -9.742 1 97.56 85 LEU A CA 1
ATOM 643 C C . LEU A 1 85 ? 13.555 -10.492 -8.492 1 97.56 85 LEU A C 1
ATOM 645 O O . LEU A 1 85 ? 13.227 -10.094 -7.371 1 97.56 85 LEU A O 1
ATOM 649 N N . PHE A 1 86 ? 14.484 -11.406 -8.711 1 97.88 86 PHE A N 1
ATOM 650 C CA . PHE A 1 86 ? 15.078 -12.117 -7.59 1 97.88 86 PHE A CA 1
ATOM 651 C C . PHE A 1 86 ? 15.961 -11.195 -6.766 1 97.88 86 PHE A C 1
ATOM 653 O O . PHE A 1 86 ? 16.062 -11.344 -5.547 1 97.88 86 PHE A O 1
ATOM 660 N N . ALA A 1 87 ? 16.578 -10.234 -7.402 1 97.5 87 ALA A N 1
ATOM 661 C CA . ALA A 1 87 ? 17.328 -9.211 -6.672 1 97.5 87 ALA A CA 1
ATOM 662 C C . ALA A 1 87 ? 16.406 -8.383 -5.781 1 97.5 87 ALA A C 1
ATOM 664 O O . ALA A 1 87 ? 16.734 -8.102 -4.629 1 97.5 87 ALA A O 1
ATOM 665 N N . ARG A 1 88 ? 15.273 -7.977 -6.285 1 96.81 88 ARG A N 1
ATOM 666 C CA . ARG A 1 88 ? 14.297 -7.215 -5.508 1 96.81 88 ARG A CA 1
ATOM 667 C C . ARG A 1 88 ? 13.789 -8.023 -4.324 1 96.81 88 ARG A C 1
ATOM 669 O O . ARG A 1 88 ? 13.602 -7.488 -3.229 1 96.81 88 ARG A O 1
ATOM 676 N N . ILE A 1 89 ? 13.562 -9.336 -4.535 1 97.62 89 ILE A N 1
ATOM 677 C CA . ILE A 1 89 ? 13.133 -10.211 -3.449 1 97.62 89 ILE A CA 1
ATOM 678 C C . ILE A 1 89 ? 14.242 -10.32 -2.404 1 97.62 89 ILE A C 1
ATOM 680 O O . ILE A 1 89 ? 13.969 -10.289 -1.2 1 97.62 89 ILE A O 1
ATOM 684 N N . ALA A 1 90 ? 15.461 -10.445 -2.865 1 96.81 90 ALA A N 1
ATOM 685 C CA . ALA A 1 90 ? 16.609 -10.539 -1.958 1 96.81 90 ALA A CA 1
ATOM 686 C C . ALA A 1 90 ? 16.703 -9.297 -1.073 1 96.81 90 ALA A C 1
ATOM 688 O O . ALA A 1 90 ? 17.031 -9.398 0.114 1 96.81 90 ALA A O 1
ATOM 689 N N . VAL A 1 91 ? 16.438 -8.156 -1.621 1 95.44 91 VAL A N 1
ATOM 690 C CA . VAL A 1 91 ? 16.516 -6.891 -0.892 1 95.44 91 VAL A CA 1
ATOM 691 C C . VAL A 1 91 ? 15.438 -6.859 0.192 1 95.44 91 VAL A C 1
ATOM 693 O O . VAL A 1 91 ? 15.602 -6.191 1.216 1 95.44 91 VAL A O 1
ATOM 696 N N . ALA A 1 92 ? 14.367 -7.605 0.007 1 94.94 92 ALA A N 1
ATOM 697 C CA . ALA A 1 92 ? 13.25 -7.641 0.943 1 94.94 92 ALA A CA 1
ATOM 698 C C . ALA A 1 92 ? 13.516 -8.617 2.082 1 94.94 92 ALA A C 1
ATOM 700 O O . ALA A 1 92 ? 12.758 -8.672 3.053 1 94.94 92 ALA A O 1
ATOM 701 N N . GLU A 1 93 ? 14.555 -9.391 2.086 1 94.88 93 GLU A N 1
ATOM 702 C CA . GLU A 1 93 ? 14.797 -10.469 3.035 1 94.88 93 GLU A CA 1
ATOM 703 C C . GLU A 1 93 ? 15.117 -9.93 4.426 1 94.88 93 GLU A C 1
ATOM 705 O O . GLU A 1 93 ? 14.602 -10.422 5.426 1 94.88 93 GLU A O 1
ATOM 710 N N . PRO A 1 94 ? 15.961 -8.891 4.449 1 91.88 94 PRO A N 1
ATOM 711 C CA . PRO A 1 94 ? 16.203 -8.352 5.793 1 91.88 94 PRO A CA 1
ATOM 712 C C . PRO A 1 94 ? 14.969 -7.66 6.375 1 91.88 94 PRO A C 1
ATOM 714 O O . PRO A 1 94 ? 14.18 -7.066 5.633 1 91.88 94 PRO A O 1
ATOM 717 N N . GLU A 1 95 ? 14.852 -7.676 7.664 1 89.5 95 GLU A N 1
ATOM 718 C CA . GLU A 1 95 ? 13.758 -6.973 8.328 1 89.5 95 GLU A CA 1
ATOM 719 C C . GLU A 1 95 ? 13.867 -5.465 8.117 1 89.5 95 GLU A C 1
ATOM 721 O O . GLU A 1 95 ? 14.969 -4.914 8.109 1 89.5 95 GLU A O 1
ATOM 726 N N . PHE A 1 96 ? 12.688 -4.906 7.957 1 86.62 96 PHE A N 1
ATOM 727 C CA . PHE A 1 96 ? 12.664 -3.451 7.883 1 86.62 96 PHE A CA 1
ATOM 728 C C . PHE A 1 96 ? 12.984 -2.836 9.242 1 86.62 96 PHE A C 1
ATOM 730 O O . PHE A 1 96 ? 12.523 -3.328 10.273 1 86.62 96 PHE A O 1
ATOM 737 N N . ASN A 1 97 ? 13.789 -1.853 9.141 1 84.88 97 ASN A N 1
ATOM 738 C CA . ASN A 1 97 ? 14.062 -1.158 10.398 1 84.88 97 ASN A CA 1
ATOM 739 C C . ASN A 1 97 ? 13.055 -0.04 10.648 1 84.88 97 ASN A C 1
ATOM 741 O O . ASN A 1 97 ? 12.141 0.167 9.859 1 84.88 97 ASN A O 1
ATOM 745 N N . GLU A 1 98 ? 13.203 0.592 11.766 1 84.56 98 GLU A N 1
ATOM 746 C CA . GLU A 1 98 ? 12.242 1.61 12.18 1 84.56 98 GLU A CA 1
ATOM 747 C C . GLU A 1 98 ? 12.25 2.799 11.227 1 84.56 98 GLU A C 1
ATOM 749 O O . GLU A 1 98 ? 11.211 3.414 10.984 1 84.56 98 GLU A O 1
ATOM 754 N N . ILE A 1 99 ? 13.375 3.092 10.695 1 84.12 99 ILE A N 1
ATOM 755 C CA . ILE A 1 99 ? 13.492 4.215 9.773 1 84.12 99 ILE A CA 1
ATOM 756 C C . ILE A 1 99 ? 12.758 3.893 8.477 1 84.12 99 ILE A C 1
ATOM 758 O O . ILE A 1 99 ? 12.062 4.75 7.914 1 84.12 99 ILE A O 1
ATOM 762 N N . ASP A 1 100 ? 12.891 2.625 8.023 1 84.94 100 ASP A N 1
ATOM 763 C CA . ASP A 1 100 ? 12.188 2.193 6.82 1 84.94 100 ASP A CA 1
ATOM 764 C C . ASP A 1 100 ? 10.68 2.4 6.961 1 84.94 100 ASP A C 1
ATOM 766 O O . ASP A 1 100 ? 10.039 2.961 6.07 1 84.94 100 ASP A O 1
ATOM 770 N N . LYS A 1 101 ? 10.242 2.016 8.062 1 85.12 101 LYS A N 1
ATOM 771 C CA . LYS A 1 101 ? 8.812 2.107 8.32 1 85.12 101 LYS A CA 1
ATOM 772 C C . LYS A 1 101 ? 8.367 3.562 8.438 1 85.12 101 LYS A C 1
ATOM 774 O O . LYS A 1 101 ? 7.336 3.949 7.887 1 85.12 101 LYS A O 1
ATOM 779 N N . ALA A 1 102 ? 9.156 4.34 9.133 1 84.62 102 ALA A N 1
ATOM 780 C CA . ALA A 1 102 ? 8.828 5.75 9.32 1 84.62 102 ALA A CA 1
ATOM 781 C C . ALA A 1 102 ? 8.789 6.492 7.984 1 84.62 102 ALA A C 1
ATOM 783 O O . ALA A 1 102 ? 7.902 7.316 7.746 1 84.62 102 ALA A O 1
ATOM 784 N N . VAL A 1 103 ? 9.695 6.215 7.164 1 85.25 103 VAL A N 1
ATOM 785 C CA . VAL A 1 103 ? 9.773 6.871 5.863 1 85.25 103 VAL A CA 1
ATOM 786 C C . VAL A 1 103 ? 8.594 6.438 4.992 1 85.25 103 VAL A C 1
ATOM 788 O O . VAL A 1 103 ? 7.961 7.266 4.332 1 85.25 103 VAL A O 1
ATOM 791 N N . ALA A 1 104 ? 8.305 5.121 5.035 1 85.44 104 ALA A N 1
ATOM 792 C CA . ALA A 1 104 ? 7.168 4.605 4.273 1 85.44 104 ALA A CA 1
ATOM 793 C C . ALA A 1 104 ? 5.871 5.281 4.703 1 85.44 104 ALA A C 1
ATOM 795 O O . ALA A 1 104 ? 5.051 5.656 3.859 1 85.44 104 ALA A O 1
ATOM 796 N N . MET A 1 105 ? 5.73 5.457 5.957 1 83.25 105 MET A N 1
ATOM 797 C CA . MET A 1 105 ? 4.547 6.113 6.496 1 83.25 105 MET A CA 1
ATOM 798 C C . MET A 1 105 ? 4.5 7.578 6.086 1 83.25 105 MET A C 1
ATOM 800 O O . MET A 1 105 ? 3.432 8.109 5.777 1 83.25 105 MET A O 1
ATOM 804 N N . ALA A 1 106 ? 5.629 8.195 6.117 1 82.88 106 ALA A N 1
ATOM 805 C CA . ALA A 1 106 ? 5.699 9.594 5.707 1 82.88 106 ALA A CA 1
ATOM 806 C C . ALA A 1 106 ? 5.32 9.758 4.238 1 82.88 106 ALA A C 1
ATOM 808 O O . ALA A 1 106 ? 4.605 10.695 3.875 1 82.88 106 ALA A O 1
ATOM 809 N N . ILE A 1 107 ? 5.793 8.828 3.473 1 82.38 107 ILE A N 1
ATOM 810 C CA . ILE A 1 107 ? 5.457 8.828 2.055 1 82.38 107 ILE A CA 1
ATOM 811 C C . ILE A 1 107 ? 3.951 8.648 1.879 1 82.38 107 ILE A C 1
ATOM 813 O O . ILE A 1 107 ? 3.307 9.422 1.17 1 82.38 107 ILE A O 1
ATOM 817 N N . SER A 1 108 ? 3.434 7.699 2.545 1 80.38 108 SER A N 1
ATOM 818 C CA . SER A 1 108 ? 2.008 7.402 2.449 1 80.38 108 SER A CA 1
ATOM 819 C C . SER A 1 108 ? 1.166 8.617 2.83 1 80.38 108 SER A C 1
ATOM 821 O O . SER A 1 108 ? 0.171 8.922 2.17 1 80.38 108 SER A O 1
ATOM 823 N N . ALA A 1 109 ? 1.592 9.305 3.797 1 78.19 109 ALA A N 1
ATOM 824 C CA . ALA A 1 109 ? 0.843 10.453 4.312 1 78.19 109 ALA A CA 1
ATOM 825 C C . ALA A 1 109 ? 0.945 11.648 3.369 1 78.19 109 ALA A C 1
ATOM 827 O O . ALA A 1 109 ? 0.044 12.484 3.322 1 78.19 109 ALA A O 1
ATOM 828 N N . SER A 1 110 ? 1.977 11.68 2.615 1 79.62 110 SER A N 1
ATOM 829 C CA . SER A 1 110 ? 2.264 12.914 1.891 1 79.62 110 SER A CA 1
ATOM 830 C C . SER A 1 110 ? 1.941 12.766 0.407 1 79.62 110 SER A C 1
ATOM 832 O O . SER A 1 110 ? 1.674 13.758 -0.273 1 79.62 110 SER A O 1
ATOM 834 N N . VAL A 1 111 ? 1.996 11.523 -0.027 1 76.12 111 VAL A N 1
ATOM 835 C CA . VAL A 1 111 ? 1.862 11.281 -1.459 1 76.12 111 VAL A CA 1
ATOM 836 C C . VAL A 1 111 ? 0.474 11.711 -1.93 1 76.12 111 VAL A C 1
ATOM 838 O O . VAL A 1 111 ? 0.294 12.086 -3.09 1 76.12 111 VAL A O 1
ATOM 841 N N . THR A 1 112 ? -0.495 11.781 -1.066 1 71.25 112 THR A N 1
ATOM 842 C CA . THR A 1 112 ? -1.871 12.117 -1.41 1 71.25 112 THR A CA 1
ATOM 843 C C . THR A 1 112 ? -1.998 13.609 -1.718 1 71.25 112 THR A C 1
ATOM 845 O O . THR A 1 112 ? -2.951 14.031 -2.377 1 71.25 112 THR A O 1
ATOM 848 N N . ASN A 1 113 ? -1.058 14.375 -1.243 1 72.19 113 ASN A N 1
ATOM 849 C CA . ASN A 1 113 ? -1.209 15.82 -1.355 1 72.19 113 ASN A CA 1
ATOM 850 C C . ASN A 1 113 ? -0.059 16.438 -2.143 1 72.19 113 ASN A C 1
ATOM 852 O O . ASN A 1 113 ? 0.019 17.672 -2.27 1 72.19 113 ASN A O 1
ATOM 856 N N . GLU A 1 114 ? 0.781 15.57 -2.629 1 76.06 114 GLU A N 1
ATOM 857 C CA . GLU A 1 114 ? 1.962 16.109 -3.297 1 76.06 114 GLU A CA 1
ATOM 858 C C . GLU A 1 114 ? 2.119 15.523 -4.699 1 76.06 114 GLU A C 1
ATOM 860 O O . GLU A 1 114 ? 2.58 14.391 -4.855 1 76.06 114 GLU A O 1
ATOM 865 N N . ASP A 1 115 ? 1.847 16.344 -5.656 1 78.06 115 ASP A N 1
ATOM 866 C CA . ASP A 1 115 ? 1.84 15.898 -7.047 1 78.06 115 ASP A CA 1
ATOM 867 C C . ASP A 1 115 ? 3.215 15.383 -7.465 1 78.06 115 ASP A C 1
ATOM 869 O O . ASP A 1 115 ? 3.32 14.375 -8.172 1 78.06 115 ASP A O 1
ATOM 873 N N . ARG A 1 116 ? 4.207 16.125 -7.023 1 82 116 ARG A N 1
ATOM 874 C CA . ARG A 1 116 ? 5.559 15.75 -7.426 1 82 116 ARG A CA 1
ATOM 875 C C . ARG A 1 116 ? 5.949 14.391 -6.855 1 82 116 ARG A C 1
ATOM 877 O O . ARG A 1 116 ? 6.609 13.594 -7.523 1 82 116 ARG A O 1
ATOM 884 N N . LEU A 1 117 ? 5.535 14.125 -5.66 1 81.75 117 LEU A N 1
ATOM 885 C CA . LEU A 1 117 ? 5.836 12.844 -5.035 1 81.75 117 LEU A CA 1
ATOM 886 C C . LEU A 1 117 ? 5.086 11.711 -5.73 1 81.75 117 LEU A C 1
ATOM 888 O O . LEU A 1 117 ? 5.648 10.633 -5.949 1 81.75 117 LEU A O 1
ATOM 892 N N . GLN A 1 118 ? 3.91 11.984 -6.141 1 81.94 118 GLN A N 1
ATOM 893 C CA . GLN A 1 118 ? 3.127 10.992 -6.879 1 81.94 118 GLN A CA 1
ATOM 894 C C . GLN A 1 118 ? 3.791 10.641 -8.203 1 81.94 118 GLN A C 1
ATOM 8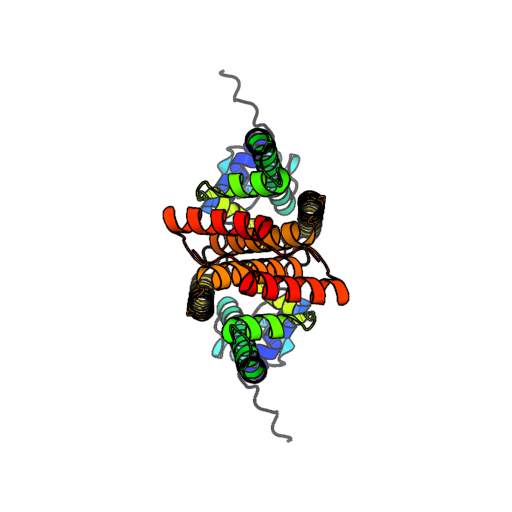96 O O . GLN A 1 118 ? 3.855 9.469 -8.578 1 81.94 118 GLN A O 1
ATOM 901 N N . THR A 1 119 ? 4.234 11.68 -8.852 1 85.69 119 THR A N 1
ATOM 902 C CA . THR A 1 119 ? 4.883 11.484 -10.141 1 85.69 119 THR A CA 1
ATOM 903 C C . THR A 1 119 ? 6.148 10.648 -9.992 1 85.69 119 THR A C 1
ATOM 905 O O . THR A 1 119 ? 6.406 9.75 -10.797 1 85.69 119 THR A O 1
ATOM 908 N N . ARG A 1 120 ? 6.887 10.93 -8.953 1 84.75 120 ARG A N 1
ATOM 909 C CA . ARG A 1 120 ? 8.125 10.188 -8.711 1 84.75 120 ARG A CA 1
ATOM 910 C C . ARG A 1 120 ? 7.832 8.719 -8.43 1 84.75 120 ARG A C 1
ATOM 912 O O . ARG A 1 120 ? 8.531 7.836 -8.938 1 84.75 120 ARG A O 1
ATOM 919 N N . LEU A 1 121 ? 6.863 8.453 -7.66 1 86.38 121 LEU A N 1
ATOM 920 C CA . LEU A 1 121 ? 6.516 7.078 -7.312 1 86.38 121 LEU A CA 1
ATOM 921 C C . LEU A 1 121 ? 5.965 6.332 -8.523 1 86.38 121 LEU A C 1
ATOM 923 O O . LEU A 1 121 ? 6.254 5.148 -8.711 1 86.38 121 LEU A O 1
ATOM 927 N N . ARG A 1 122 ? 5.223 7.066 -9.375 1 87.5 122 ARG A N 1
ATOM 928 C CA . ARG A 1 122 ? 4.719 6.484 -10.617 1 87.5 122 ARG A CA 1
ATOM 929 C C . ARG A 1 122 ? 5.867 6.07 -11.531 1 87.5 122 ARG A C 1
ATOM 931 O O . ARG A 1 122 ? 5.844 4.98 -12.109 1 87.5 122 ARG A O 1
ATOM 938 N N . GLU A 1 123 ? 6.793 6.945 -11.641 1 89.06 123 GLU A N 1
ATOM 939 C CA . GLU A 1 123 ? 7.941 6.656 -12.492 1 89.06 123 GLU A CA 1
ATOM 940 C C . GLU A 1 123 ? 8.742 5.477 -11.953 1 89.06 123 GLU A C 1
ATOM 942 O O . GLU A 1 123 ? 9.211 4.629 -12.719 1 89.06 123 GLU A O 1
ATOM 947 N N . TRP A 1 124 ? 8.883 5.465 -10.664 1 88.44 124 TRP A N 1
ATOM 948 C CA . TRP A 1 124 ? 9.594 4.359 -10.023 1 88.44 124 TRP A CA 1
ATOM 949 C C . TRP A 1 124 ? 8.859 3.041 -10.25 1 88.44 124 TRP A C 1
ATOM 951 O O . TRP A 1 124 ? 9.484 2.033 -10.602 1 88.44 124 TRP A O 1
ATOM 961 N N . THR A 1 125 ? 7.574 3.051 -10.102 1 90.12 125 THR A N 1
ATOM 962 C CA . THR A 1 125 ? 6.762 1.852 -10.281 1 90.12 125 THR A CA 1
ATOM 963 C C . THR A 1 125 ? 6.82 1.368 -11.727 1 90.12 125 THR A C 1
ATOM 965 O O . THR A 1 125 ? 6.949 0.168 -11.977 1 90.12 125 THR A O 1
ATOM 968 N N . ARG A 1 126 ? 6.777 2.271 -12.656 1 91.06 126 ARG A N 1
ATOM 969 C CA . ARG A 1 126 ? 6.855 1.932 -14.07 1 91.06 126 ARG A CA 1
ATOM 970 C C . ARG A 1 126 ? 8.195 1.29 -14.406 1 91.06 126 ARG A C 1
ATOM 972 O O . ARG A 1 126 ? 8.258 0.31 -15.148 1 91.06 126 ARG A O 1
ATOM 979 N N . LYS A 1 127 ? 9.211 1.871 -13.844 1 92 127 LYS A N 1
ATOM 980 C CA . LYS A 1 127 ? 10.547 1.331 -14.062 1 92 127 LYS A CA 1
ATOM 981 C C . LYS A 1 127 ? 10.664 -0.086 -13.508 1 92 127 LYS A C 1
ATOM 983 O O . LYS A 1 127 ? 11.219 -0.969 -14.164 1 92 127 LYS A O 1
ATOM 988 N N . ASP A 1 128 ? 10.156 -0.289 -12.312 1 92.75 128 ASP A N 1
ATOM 989 C CA . ASP A 1 128 ? 10.188 -1.611 -11.695 1 92.75 128 ASP A CA 1
ATOM 990 C C . ASP A 1 128 ? 9.391 -2.619 -12.516 1 92.75 128 ASP A C 1
ATOM 992 O O . ASP A 1 128 ? 9.859 -3.73 -12.773 1 92.75 128 ASP A O 1
ATOM 996 N N . LEU A 1 129 ? 8.219 -2.211 -12.914 1 93.31 129 LEU A N 1
ATOM 997 C CA . LEU A 1 129 ? 7.344 -3.096 -13.68 1 93.31 129 LEU A CA 1
ATOM 998 C C . LEU A 1 129 ? 7.988 -3.477 -15.008 1 93.31 129 LEU A C 1
ATOM 1000 O O . LEU A 1 129 ? 7.941 -4.641 -15.414 1 93.31 129 LEU A O 1
ATOM 1004 N N . ALA A 1 130 ? 8.602 -2.484 -15.664 1 94.44 130 ALA A N 1
ATOM 1005 C CA . ALA A 1 130 ? 9.281 -2.752 -16.922 1 94.44 130 ALA A CA 1
ATOM 1006 C C . ALA A 1 130 ? 10.414 -3.762 -16.734 1 94.44 130 ALA A C 1
ATOM 1008 O O . ALA A 1 130 ? 10.586 -4.664 -17.562 1 94.44 130 ALA A O 1
ATOM 1009 N N . ALA A 1 131 ? 11.133 -3.613 -15.68 1 94.69 131 ALA A N 1
ATOM 1010 C CA . ALA A 1 131 ? 12.273 -4.492 -15.406 1 94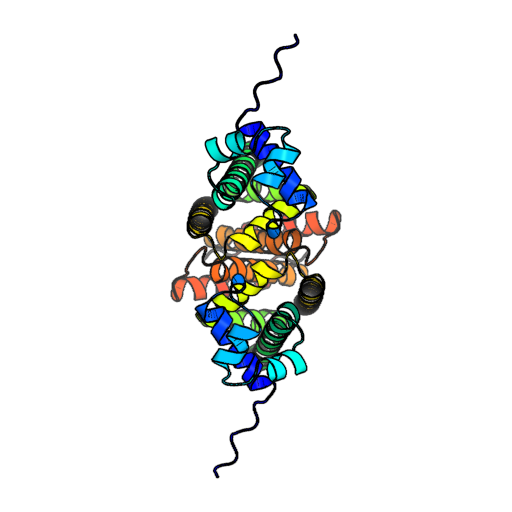.69 131 ALA A CA 1
ATOM 1011 C C . ALA A 1 131 ? 11.805 -5.918 -15.133 1 94.69 131 ALA A C 1
ATOM 1013 O O . ALA A 1 131 ? 12.398 -6.879 -15.625 1 94.69 131 ALA A O 1
ATOM 1014 N N . VAL A 1 132 ? 10.75 -6.121 -14.414 1 95.44 132 VAL A N 1
ATOM 1015 C CA . VAL A 1 132 ? 10.367 -7.453 -13.961 1 95.44 132 VAL A CA 1
ATOM 1016 C C . VAL A 1 132 ? 9.578 -8.164 -15.055 1 95.44 132 VAL A C 1
ATOM 1018 O O . VAL A 1 132 ? 9.43 -9.391 -15.039 1 95.44 132 VAL A O 1
ATOM 1021 N N . THR A 1 133 ? 9.008 -7.367 -15.969 1 95.62 133 THR A N 1
ATOM 1022 C CA . THR A 1 133 ? 8.227 -7.98 -17.047 1 95.62 133 THR A CA 1
ATOM 1023 C C . THR A 1 133 ? 9.086 -8.18 -18.281 1 95.62 133 THR A C 1
ATOM 1025 O O . THR A 1 133 ? 8.625 -8.766 -19.266 1 95.62 133 THR A O 1
ATOM 1028 N N . HIS A 1 134 ? 10.289 -7.637 -18.25 1 93.19 134 HIS A N 1
ATOM 1029 C CA . HIS A 1 134 ? 11.211 -7.848 -19.359 1 93.19 134 HIS A CA 1
ATOM 1030 C C . HIS A 1 134 ? 11.812 -9.242 -19.312 1 93.19 134 HIS A C 1
ATOM 1032 O O . HIS A 1 134 ? 13 -9.406 -19 1 93.19 134 HIS A O 1
ATOM 1038 N N . THR A 1 135 ? 11.148 -10.227 -19.625 1 92.88 135 THR A N 1
ATOM 1039 C CA . THR A 1 135 ? 11.492 -11.641 -19.578 1 92.88 135 THR A CA 1
ATOM 1040 C C . THR A 1 135 ? 10.586 -12.445 -20.516 1 92.88 135 THR A C 1
ATOM 1042 O O . THR A 1 135 ? 9.641 -11.906 -21.078 1 92.88 135 THR A O 1
ATOM 1045 N N . ASP A 1 136 ? 10.914 -13.719 -20.734 1 93.5 136 ASP A N 1
ATOM 1046 C CA . ASP A 1 136 ? 10.094 -14.609 -21.547 1 93.5 136 ASP A CA 1
ATOM 1047 C C . ASP A 1 136 ? 8.844 -15.055 -20.797 1 93.5 136 ASP A C 1
ATOM 1049 O O . ASP A 1 136 ? 7.961 -15.695 -21.375 1 93.5 136 ASP A O 1
ATOM 1053 N N . ARG A 1 137 ? 8.797 -14.711 -19.516 1 96.31 137 ARG A N 1
ATOM 1054 C CA . ARG A 1 137 ? 7.637 -15.031 -18.688 1 96.31 137 ARG A CA 1
ATOM 1055 C C . ARG A 1 137 ? 7.07 -13.773 -18.031 1 96.31 137 ARG A C 1
ATOM 1057 O O . ARG A 1 137 ? 7.035 -13.672 -16.797 1 96.31 137 ARG A O 1
ATOM 1064 N N . PRO A 1 138 ? 6.574 -12.82 -18.797 1 96.38 138 PRO A N 1
ATOM 1065 C CA . PRO A 1 138 ? 6.191 -11.508 -18.266 1 96.38 138 PRO A CA 1
ATOM 1066 C C . PRO A 1 138 ? 5.023 -11.594 -17.281 1 96.38 138 PRO A C 1
ATOM 1068 O O . PRO A 1 138 ? 4.949 -10.805 -16.344 1 96.38 138 PRO A O 1
ATOM 1071 N N . GLU A 1 139 ? 4.09 -12.484 -17.453 1 96.94 139 GLU A N 1
ATOM 1072 C CA . GLU A 1 139 ? 2.971 -12.578 -16.531 1 96.94 139 GLU A CA 1
ATOM 1073 C C . GLU A 1 139 ? 3.426 -13.117 -15.172 1 96.94 139 GLU A C 1
ATOM 1075 O O . GLU A 1 139 ? 2.994 -12.625 -14.125 1 96.94 139 GLU A O 1
ATOM 1080 N N . ALA A 1 140 ? 4.332 -14.094 -15.234 1 97.62 140 ALA A N 1
ATOM 1081 C CA . ALA A 1 140 ? 4.91 -14.617 -14 1 97.62 140 ALA A CA 1
ATOM 1082 C C . ALA A 1 140 ? 5.648 -13.531 -13.234 1 97.62 140 ALA A C 1
ATOM 1084 O O . ALA A 1 140 ? 5.508 -13.414 -12.016 1 97.62 140 ALA A O 1
ATOM 1085 N N . GLY A 1 141 ? 6.449 -12.734 -14.008 1 97.81 141 GLY A N 1
ATOM 1086 C CA . GLY A 1 141 ? 7.176 -11.633 -13.398 1 97.81 141 GLY A CA 1
ATOM 1087 C C . GLY A 1 141 ? 6.262 -10.609 -12.75 1 97.81 141 GLY A C 1
ATOM 1088 O O . GLY A 1 141 ? 6.512 -10.164 -11.625 1 97.81 141 GLY A O 1
ATOM 1089 N N . LEU A 1 142 ? 5.176 -10.242 -13.422 1 97.12 142 LEU A N 1
ATOM 1090 C CA . LEU A 1 142 ? 4.215 -9.266 -12.938 1 97.12 142 LEU A CA 1
ATOM 1091 C C . LEU A 1 142 ? 3.537 -9.758 -11.656 1 97.12 142 LEU A C 1
ATOM 1093 O O . LEU A 1 142 ? 3.457 -9.023 -10.672 1 97.12 142 LEU A O 1
ATOM 1097 N N . LEU A 1 143 ? 3.111 -11.008 -11.672 1 98.25 143 LEU A N 1
ATOM 1098 C CA . LEU A 1 143 ? 2.367 -11.547 -10.539 1 98.25 143 LEU A CA 1
ATOM 1099 C C . LEU A 1 143 ? 3.264 -11.68 -9.312 1 98.25 143 LEU A C 1
ATOM 1101 O O . LEU A 1 143 ? 2.84 -11.383 -8.188 1 98.25 143 LEU A O 1
ATOM 1105 N N . ALA A 1 144 ? 4.492 -12.109 -9.531 1 98.38 144 ALA A N 1
ATOM 1106 C CA . ALA A 1 144 ? 5.445 -12.188 -8.43 1 98.38 144 ALA A CA 1
ATOM 1107 C C . ALA A 1 144 ? 5.75 -10.797 -7.867 1 98.38 144 ALA A C 1
ATOM 1109 O O . ALA A 1 144 ? 5.859 -10.625 -6.652 1 98.38 144 ALA A O 1
ATOM 1110 N N . TYR A 1 145 ? 5.863 -9.859 -8.789 1 97.69 145 TYR A N 1
ATOM 1111 C CA . TYR A 1 145 ? 6.113 -8.492 -8.375 1 97.69 145 TYR A CA 1
ATOM 1112 C C . TYR A 1 145 ? 4.938 -7.938 -7.574 1 97.69 145 TYR A C 1
ATOM 1114 O O . TYR A 1 145 ? 5.129 -7.254 -6.566 1 97.69 145 TYR A O 1
ATOM 1122 N N . LEU A 1 146 ? 3.727 -8.164 -8.016 1 97.44 146 LEU A N 1
ATOM 1123 C CA . LEU A 1 146 ? 2.541 -7.723 -7.289 1 97.44 146 LEU A CA 1
ATOM 1124 C C . LEU A 1 146 ? 2.498 -8.336 -5.895 1 97.44 146 LEU A C 1
ATOM 1126 O O . LEU A 1 146 ? 2.18 -7.652 -4.918 1 97.44 146 LEU A O 1
ATOM 1130 N N . ALA A 1 147 ? 2.818 -9.625 -5.785 1 98.38 147 ALA A N 1
ATOM 1131 C CA . ALA A 1 147 ? 2.873 -10.273 -4.48 1 98.38 147 ALA A CA 1
ATOM 1132 C C . ALA A 1 147 ? 3.916 -9.609 -3.582 1 98.38 147 ALA A C 1
ATOM 1134 O O . ALA A 1 147 ? 3.686 -9.422 -2.387 1 98.38 147 ALA A O 1
ATOM 1135 N N . LEU A 1 148 ? 5.066 -9.289 -4.172 1 97.5 148 LEU A N 1
ATOM 1136 C CA . LEU A 1 148 ? 6.121 -8.602 -3.438 1 97.5 148 LEU A CA 1
ATOM 1137 C C . LEU A 1 148 ? 5.641 -7.23 -2.967 1 97.5 148 LEU A C 1
ATOM 1139 O O . LEU A 1 148 ? 5.93 -6.82 -1.838 1 97.5 148 LEU A O 1
ATOM 1143 N N . CYS A 1 149 ? 4.918 -6.516 -3.824 1 95 149 CYS A N 1
ATOM 1144 C CA . CYS A 1 149 ? 4.348 -5.227 -3.453 1 95 149 CYS A CA 1
ATOM 1145 C C . CYS A 1 149 ? 3.375 -5.371 -2.291 1 95 149 CYS A C 1
ATOM 1147 O O . CYS A 1 149 ? 3.412 -4.586 -1.341 1 95 149 CYS A O 1
ATOM 1149 N N . GLY A 1 150 ? 2.512 -6.371 -2.416 1 94.81 150 GLY A N 1
ATOM 1150 C CA . GLY A 1 150 ? 1.609 -6.633 -1.306 1 94.81 150 GLY A CA 1
ATOM 1151 C C . GLY A 1 150 ? 2.332 -6.926 -0.005 1 94.81 150 GLY A C 1
ATOM 1152 O O . GLY A 1 150 ? 1.925 -6.457 1.059 1 94.81 150 GLY A O 1
ATOM 1153 N N . PHE A 1 151 ? 3.414 -7.668 -0.09 1 95.25 151 PHE A N 1
ATOM 1154 C CA . PHE A 1 151 ? 4.246 -7.988 1.063 1 95.25 151 PHE A CA 1
ATOM 1155 C C . PHE A 1 151 ? 4.793 -6.719 1.705 1 95.25 151 PHE A C 1
ATOM 1157 O O . PHE A 1 151 ? 4.707 -6.543 2.922 1 95.25 151 PHE A O 1
ATOM 1164 N N . TYR A 1 152 ? 5.352 -5.832 0.894 1 91.38 152 TYR A N 1
ATOM 1165 C CA . TYR A 1 152 ? 5.883 -4.566 1.384 1 91.38 152 TYR A CA 1
ATOM 1166 C C . TYR A 1 152 ? 4.789 -3.734 2.043 1 91.38 152 TYR A C 1
ATOM 1168 O O . TYR A 1 152 ? 4.988 -3.178 3.125 1 91.38 152 TYR A O 1
ATOM 1176 N N . TRP A 1 153 ? 3.646 -3.65 1.392 1 87.19 153 TRP A N 1
ATOM 1177 C CA . TRP A 1 153 ? 2.539 -2.836 1.88 1 87.19 153 TRP A CA 1
ATOM 1178 C C . TRP A 1 153 ? 2.086 -3.301 3.26 1 87.19 153 TRP A C 1
ATOM 1180 O O . TRP A 1 153 ? 1.968 -2.494 4.184 1 87.19 153 TRP A O 1
ATOM 1190 N N . ILE A 1 154 ? 1.925 -4.512 3.447 1 88.56 154 ILE A N 1
ATOM 1191 C CA . ILE A 1 154 ? 1.413 -5.07 4.695 1 88.56 154 ILE A CA 1
ATOM 1192 C C . ILE A 1 154 ? 2.439 -4.871 5.809 1 88.56 154 ILE A C 1
ATOM 1194 O O . ILE A 1 154 ? 2.084 -4.504 6.93 1 88.56 154 ILE A O 1
ATOM 1198 N N . GLU A 1 155 ? 3.684 -5.059 5.5 1 87.94 155 GLU A N 1
ATOM 1199 C CA . GLU A 1 155 ? 4.711 -4.961 6.531 1 87.94 155 GLU A CA 1
ATOM 1200 C C . GLU A 1 155 ? 5.004 -3.506 6.887 1 87.94 155 GLU A C 1
ATOM 1202 O O . GLU A 1 155 ? 5.137 -3.164 8.062 1 87.94 155 GLU A O 1
ATOM 1207 N N . LEU A 1 156 ? 5.145 -2.691 5.852 1 83.62 156 LEU A N 1
ATOM 1208 C CA . LEU A 1 156 ? 5.512 -1.299 6.082 1 83.62 156 LEU A CA 1
ATOM 1209 C C . LEU A 1 156 ? 4.34 -0.517 6.664 1 83.62 156 LEU A C 1
ATOM 1211 O O . LEU A 1 156 ? 4.539 0.469 7.375 1 83.62 156 LEU A O 1
ATOM 1215 N N . GLY A 1 157 ? 3.17 -0.924 6.371 1 79.19 157 GLY A N 1
ATOM 1216 C CA . GLY A 1 157 ? 1.996 -0.32 6.98 1 79.19 157 GLY A CA 1
ATOM 1217 C C . GLY A 1 157 ? 1.744 -0.8 8.398 1 79.19 157 GLY A C 1
ATOM 1218 O O . GLY A 1 157 ? 0.812 -0.336 9.062 1 79.19 157 GLY A O 1
ATOM 1219 N N . SER A 1 158 ? 2.578 -1.771 8.844 1 77.5 158 SER A N 1
ATOM 1220 C CA . SER A 1 158 ? 2.496 -2.359 10.172 1 77.5 158 SER A CA 1
ATOM 1221 C C . SER A 1 158 ? 1.147 -3.037 10.398 1 77.5 158 SER A C 1
ATOM 1223 O O . SER A 1 158 ? 0.592 -2.979 11.492 1 77.5 158 SER A O 1
ATOM 1225 N N . PHE A 1 159 ? 0.666 -3.586 9.344 1 80.62 159 PHE A N 1
ATOM 1226 C CA . PHE A 1 159 ? -0.616 -4.27 9.461 1 80.62 159 PHE A CA 1
ATOM 1227 C C . PHE A 1 159 ? -0.423 -5.707 9.938 1 80.62 159 PHE A C 1
ATOM 1229 O O . PHE A 1 159 ? -1.321 -6.289 10.539 1 80.62 159 PHE A O 1
ATOM 1236 N N . LEU A 1 160 ? 0.666 -6.238 9.57 1 80.44 160 LEU A N 1
ATOM 1237 C CA . LEU A 1 160 ? 1.063 -7.566 10.023 1 80.44 160 LEU A CA 1
ATOM 1238 C C . LEU A 1 160 ? 2.576 -7.652 10.195 1 80.44 160 LEU A C 1
ATOM 1240 O O . LEU A 1 160 ? 3.326 -7.023 9.453 1 80.44 160 LEU A O 1
ATOM 1244 N N . GLN A 1 161 ? 2.994 -8.336 11.25 1 80.38 161 GLN A N 1
ATOM 1245 C CA . GLN A 1 161 ? 4.406 -8.633 11.461 1 80.38 161 GLN A CA 1
ATOM 1246 C C . GLN A 1 161 ? 4.691 -10.125 11.266 1 80.38 161 GLN A C 1
ATOM 1248 O O . GLN A 1 161 ? 4.121 -10.969 11.961 1 80.38 161 GLN A O 1
ATOM 1253 N N . TRP A 1 162 ? 5.527 -10.359 10.258 1 88.06 162 TRP A N 1
ATOM 1254 C CA . TRP A 1 162 ? 5.93 -11.734 9.984 1 88.06 162 TRP A CA 1
ATOM 1255 C C . TRP A 1 162 ? 7.133 -12.125 10.836 1 88.06 162 TRP A C 1
ATOM 1257 O O . TRP A 1 162 ? 8.055 -11.32 11.031 1 88.06 162 TRP A O 1
ATOM 1267 N N . SER A 1 163 ? 7.113 -13.359 11.438 1 89.81 163 SER A N 1
ATOM 1268 C CA . SER A 1 163 ? 8.336 -13.898 12.016 1 89.81 163 SER A CA 1
ATOM 1269 C C . SER A 1 163 ? 9.422 -14.078 10.961 1 89.81 163 SER A C 1
ATOM 1271 O O . SER A 1 163 ? 9.133 -14.102 9.758 1 89.81 163 SER A O 1
ATOM 1273 N N . PRO A 1 164 ? 10.656 -14.133 11.398 1 92 164 PRO A N 1
ATOM 1274 C CA . PRO A 1 164 ? 11.727 -14.344 10.422 1 92 164 PRO A CA 1
ATOM 1275 C C . PRO A 1 164 ? 11.5 -15.57 9.547 1 92 164 PRO A C 1
ATOM 1277 O O . PRO A 1 164 ? 11.734 -15.523 8.336 1 92 164 PRO A O 1
ATOM 1280 N N . ASP A 1 165 ? 11.008 -16.625 10.109 1 94.12 165 ASP A N 1
ATOM 1281 C CA . ASP A 1 165 ? 10.75 -17.859 9.352 1 94.12 165 ASP A CA 1
ATOM 1282 C C . ASP A 1 165 ? 9.609 -17.656 8.359 1 94.12 165 ASP A C 1
ATOM 1284 O O . ASP A 1 165 ? 9.688 -18.109 7.211 1 94.12 165 ASP A O 1
ATOM 1288 N N . GLU A 1 166 ? 8.547 -17.047 8.797 1 92.94 166 GLU A N 1
ATOM 1289 C CA . GLU A 1 166 ? 7.406 -16.75 7.926 1 92.94 166 GLU A CA 1
ATOM 1290 C C . GLU A 1 166 ? 7.809 -15.852 6.766 1 92.94 166 GLU A C 1
ATOM 1292 O O . GLU A 1 166 ? 7.395 -16.062 5.629 1 92.94 166 GLU A O 1
ATOM 1297 N N . ARG A 1 167 ? 8.617 -14.82 7.133 1 95.25 167 ARG A N 1
ATOM 1298 C CA . ARG A 1 167 ? 9.125 -13.898 6.125 1 95.25 167 ARG A CA 1
ATOM 1299 C C . ARG A 1 167 ? 9.883 -14.648 5.031 1 95.25 167 ARG A C 1
ATOM 1301 O O . ARG A 1 167 ? 9.625 -14.438 3.842 1 95.25 167 ARG A O 1
ATOM 1308 N N . SER A 1 168 ? 10.797 -15.523 5.438 1 95.88 168 SER A N 1
ATOM 1309 C CA . SER A 1 168 ? 11.586 -16.312 4.492 1 95.88 168 SER A CA 1
ATOM 1310 C C . SER A 1 168 ? 10.688 -17.188 3.629 1 95.88 168 SER A C 1
ATOM 1312 O O . SER A 1 168 ? 10.906 -17.312 2.422 1 95.88 168 SER A O 1
ATOM 1314 N N . ARG A 1 169 ? 9.68 -17.766 4.219 1 95.31 169 ARG A N 1
ATOM 1315 C CA . ARG A 1 169 ? 8.758 -18.641 3.502 1 95.31 169 ARG A CA 1
ATOM 1316 C C . ARG A 1 169 ? 7.949 -17.844 2.475 1 95.31 169 ARG A C 1
ATOM 1318 O O . ARG A 1 169 ? 7.762 -18.312 1.345 1 95.31 169 ARG A O 1
ATOM 1325 N N . VAL A 1 170 ? 7.48 -16.688 2.873 1 96.88 170 VAL A N 1
ATOM 1326 C CA . VAL A 1 170 ? 6.684 -15.852 1.984 1 96.88 170 VAL A CA 1
ATOM 1327 C C . VAL A 1 170 ? 7.527 -15.422 0.785 1 96.88 170 VAL A C 1
ATOM 1329 O O . VAL A 1 170 ? 7.082 -15.523 -0.362 1 96.88 170 VAL A O 1
ATOM 1332 N N . LEU A 1 171 ? 8.75 -15.008 1.03 1 97.88 171 LEU A N 1
ATOM 1333 C CA . LEU A 1 171 ? 9.617 -14.523 -0.042 1 97.88 171 LEU A CA 1
ATOM 1334 C C . LEU A 1 171 ? 10.031 -15.664 -0.964 1 97.88 171 LEU A C 1
ATOM 1336 O O . LEU A 1 171 ? 10.117 -15.484 -2.182 1 97.88 171 LEU A O 1
ATOM 1340 N N . GLU A 1 172 ? 10.25 -16.844 -0.381 1 97.5 172 GLU A N 1
ATOM 1341 C CA . GLU A 1 172 ? 10.492 -18.016 -1.217 1 97.5 172 GLU A CA 1
ATOM 1342 C C . GLU A 1 172 ? 9.258 -18.375 -2.041 1 97.5 172 GLU A C 1
ATOM 1344 O O . GLU A 1 172 ? 9.375 -18.797 -3.189 1 97.5 172 GLU A O 1
ATOM 1349 N N . GLY A 1 173 ? 8.125 -18.219 -1.451 1 98.12 173 GLY A N 1
ATOM 1350 C CA . GLY A 1 173 ? 6.883 -18.406 -2.184 1 98.12 173 GLY A CA 1
ATOM 1351 C C . GLY A 1 173 ? 6.742 -17.484 -3.377 1 98.12 173 GLY A C 1
ATOM 1352 O O . GLY A 1 173 ? 6.281 -17.891 -4.441 1 98.12 173 GLY A O 1
ATOM 1353 N N . ILE A 1 174 ? 7.152 -16.25 -3.207 1 98.44 174 ILE A N 1
ATOM 1354 C CA . ILE A 1 174 ? 7.086 -15.289 -4.293 1 98.44 174 ILE A CA 1
ATOM 1355 C C . ILE A 1 174 ? 8.023 -15.711 -5.422 1 98.44 174 ILE A C 1
ATOM 1357 O O . ILE A 1 174 ? 7.672 -15.609 -6.602 1 98.44 174 ILE A O 1
ATOM 1361 N N . ARG A 1 175 ? 9.211 -16.203 -5.066 1 97.88 175 ARG A N 1
ATOM 1362 C CA . ARG A 1 175 ? 10.109 -16.75 -6.074 1 97.88 175 ARG A CA 1
ATOM 1363 C C . ARG A 1 175 ? 9.453 -17.906 -6.828 1 97.88 175 ARG A C 1
ATOM 1365 O O . ARG A 1 175 ? 9.562 -18 -8.055 1 97.88 175 ARG A O 1
ATOM 1372 N N . LYS A 1 176 ? 8.758 -18.734 -6.09 1 97.81 176 LYS A N 1
ATOM 1373 C CA . LYS A 1 176 ? 8.125 -19.922 -6.668 1 97.81 176 LYS A CA 1
ATOM 1374 C C . LYS A 1 176 ? 6.945 -19.531 -7.555 1 97.81 176 LYS A C 1
ATOM 1376 O O . LYS A 1 176 ? 6.625 -20.234 -8.516 1 97.81 176 LYS A O 1
ATOM 1381 N N . VAL A 1 177 ? 6.223 -18.406 -7.211 1 97.94 177 VAL A N 1
ATOM 1382 C CA . VAL A 1 177 ? 5.184 -17.906 -8.102 1 97.94 177 VAL A CA 1
ATOM 1383 C C . VAL A 1 177 ? 5.762 -17.672 -9.492 1 97.94 177 VAL A C 1
ATOM 1385 O O . VAL A 1 177 ? 5.176 -18.078 -10.492 1 97.94 177 VAL A O 1
ATOM 1388 N N . PHE A 1 178 ? 6.918 -17.016 -9.539 1 97.81 178 PHE A N 1
ATOM 1389 C CA . PHE A 1 178 ? 7.539 -16.75 -10.828 1 97.81 178 PHE A CA 1
ATOM 1390 C C . PHE A 1 178 ? 7.898 -18.047 -11.539 1 97.81 178 PHE A C 1
ATOM 1392 O O . PHE A 1 178 ? 7.609 -18.203 -12.727 1 97.81 178 PHE A O 1
ATOM 1399 N N . THR A 1 179 ? 8.453 -19 -10.805 1 96.81 179 THR A N 1
ATOM 1400 C CA . THR A 1 179 ? 9.008 -20.188 -11.453 1 96.81 179 THR A CA 1
ATOM 1401 C C . THR A 1 179 ? 7.906 -21.188 -11.812 1 96.81 179 THR A C 1
ATOM 1403 O O . THR A 1 179 ? 8.055 -21.969 -12.75 1 96.81 179 THR A O 1
ATOM 1406 N N . SER A 1 180 ? 6.781 -21.125 -11.141 1 96.31 180 SER A N 1
ATOM 1407 C CA . SER A 1 180 ? 5.781 -22.172 -11.32 1 96.31 180 SER A CA 1
ATOM 1408 C C . SER A 1 180 ? 4.598 -21.672 -12.148 1 96.31 180 SER A C 1
ATOM 1410 O O . SER A 1 180 ? 3.816 -22.469 -12.672 1 96.31 180 SER A O 1
ATOM 1412 N N . TYR A 1 181 ? 4.395 -20.391 -12.219 1 96.38 181 TYR A N 1
ATOM 1413 C CA . TYR A 1 181 ? 3.25 -19.812 -12.922 1 96.38 181 TYR A CA 1
ATOM 1414 C C . TYR A 1 181 ? 3.223 -20.281 -14.375 1 96.38 181 TYR A C 1
ATOM 1416 O O . TYR A 1 181 ? 4.227 -20.188 -15.086 1 96.38 181 TYR A O 1
ATOM 1424 N N . PRO A 1 182 ? 2.096 -20.797 -14.812 1 94.81 182 PRO A N 1
ATOM 1425 C CA . PRO A 1 182 ? 1.975 -21.234 -16.203 1 94.81 182 PRO A CA 1
ATOM 1426 C C . PRO A 1 182 ? 1.794 -20.062 -17.172 1 94.81 182 PRO A C 1
ATOM 1428 O O . PRO A 1 182 ? 0.666 -19.625 -17.406 1 94.81 182 PRO A O 1
ATOM 1431 N N . GLU A 1 183 ? 2.893 -19.594 -17.703 1 89.88 183 GLU A N 1
ATOM 1432 C CA . GLU A 1 183 ? 2.842 -18.5 -18.656 1 89.88 183 GLU A CA 1
ATOM 1433 C C . GLU A 1 183 ? 2.047 -18.891 -19.906 1 89.88 183 GLU A C 1
ATOM 1435 O O . GLU A 1 183 ? 2.16 -20.031 -20.391 1 89.88 183 GLU A O 1
ATOM 1440 N N . PRO A 1 184 ? 1.044 -18.016 -20.344 1 80.44 184 PRO A N 1
ATOM 1441 C CA . PRO A 1 184 ? 0.269 -18.375 -21.547 1 80.44 184 PRO A CA 1
ATOM 1442 C C . PRO A 1 184 ? 1.151 -18.672 -22.75 1 80.44 184 PRO A C 1
ATOM 1444 O O . PRO A 1 184 ? 2.248 -18.109 -22.859 1 80.44 184 PRO A O 1
ATOM 1447 N N . MET B 1 1 ? -45.219 22.641 6.535 1 32.59 1 MET B N 1
ATOM 1448 C CA . MET B 1 1 ? -43.906 22.703 7.137 1 32.59 1 MET B CA 1
ATOM 1449 C C . MET B 1 1 ? -43.156 21.375 6.965 1 32.59 1 MET B C 1
ATOM 1451 O O . MET B 1 1 ? -43.469 20.391 7.621 1 32.59 1 MET B O 1
ATOM 1455 N N . THR B 1 2 ? -42.875 20.828 5.727 1 37.59 2 THR B N 1
ATOM 1456 C CA . THR B 1 2 ? -42.375 19.547 5.27 1 37.59 2 THR B CA 1
ATOM 1457 C C . THR B 1 2 ? -41.219 19.078 6.152 1 37.59 2 THR B C 1
ATOM 1459 O O . THR B 1 2 ? -40.281 19.812 6.391 1 37.59 2 THR B O 1
ATOM 1462 N N . ARG B 1 3 ? -41.531 18.391 7.273 1 41.94 3 ARG B N 1
ATOM 1463 C CA . ARG B 1 3 ? -40.625 17.953 8.328 1 41.94 3 ARG B CA 1
ATOM 1464 C C . ARG B 1 3 ? -39.25 17.594 7.766 1 41.94 3 ARG B C 1
ATOM 1466 O O . ARG B 1 3 ? -39.156 16.766 6.863 1 41.94 3 ARG B O 1
ATOM 1473 N N . GLY B 1 4 ? -38.219 18.5 7.664 1 43.28 4 GLY B N 1
ATOM 1474 C CA . GLY B 1 4 ? -36.844 18.422 7.188 1 43.28 4 GLY B CA 1
ATOM 1475 C C . GLY B 1 4 ? -36.188 17.094 7.484 1 43.28 4 GLY B C 1
ATOM 1476 O O . GLY B 1 4 ? -36.469 16.469 8.508 1 43.28 4 GLY B O 1
ATOM 1477 N N . ARG B 1 5 ? -36.125 16.266 6.613 1 48.84 5 ARG B N 1
ATOM 1478 C CA . ARG B 1 5 ? -35.562 14.922 6.734 1 48.84 5 ARG B CA 1
ATOM 1479 C C . ARG B 1 5 ? -34.469 14.875 7.797 1 48.84 5 ARG B C 1
ATOM 1481 O O . ARG B 1 5 ? -33.562 15.727 7.809 1 48.84 5 ARG B O 1
ATOM 1488 N N . ARG B 1 6 ? -34.688 14.383 9.086 1 52.81 6 ARG B N 1
ATOM 1489 C CA . ARG B 1 6 ? -33.75 14.234 10.195 1 52.81 6 ARG B CA 1
ATOM 1490 C C . ARG B 1 6 ? -32.406 13.656 9.734 1 52.81 6 ARG B C 1
ATOM 1492 O O . ARG B 1 6 ? -32.375 12.633 9.039 1 52.81 6 ARG B O 1
ATOM 1499 N N . ILE B 1 7 ? -31.375 14.477 9.641 1 59.97 7 ILE B N 1
ATOM 1500 C CA . ILE B 1 7 ? -30.016 14.102 9.289 1 59.97 7 ILE B CA 1
ATOM 1501 C C . ILE B 1 7 ? -29.578 12.906 10.125 1 59.97 7 ILE B C 1
ATOM 1503 O O . ILE B 1 7 ? -29.719 12.914 11.352 1 59.97 7 ILE B O 1
ATOM 1507 N N . THR B 1 8 ? -29.5 11.812 9.469 1 69.19 8 THR B N 1
ATOM 1508 C CA . THR B 1 8 ? -29.047 10.586 10.117 1 69.19 8 THR B CA 1
ATOM 1509 C C . THR B 1 8 ? -27.531 10.5 10.109 1 69.19 8 THR B C 1
ATOM 1511 O O . THR B 1 8 ? -26.859 11.312 9.477 1 69.19 8 THR B O 1
ATOM 1514 N N . SER B 1 9 ? -27.031 9.688 10.969 1 74.69 9 SER B N 1
ATOM 1515 C CA . SER B 1 9 ? -25.609 9.406 10.992 1 74.69 9 SER B CA 1
ATOM 1516 C C . SER B 1 9 ? -25.094 9.047 9.602 1 74.69 9 SER B C 1
ATOM 1518 O O . SER B 1 9 ? -23.969 9.406 9.242 1 74.69 9 SER B O 1
ATOM 1520 N N . ASP B 1 10 ? -25.953 8.57 8.828 1 79.88 10 ASP B N 1
ATOM 1521 C CA . ASP B 1 10 ? -25.594 8.195 7.469 1 79.88 10 ASP B CA 1
ATOM 1522 C C . ASP B 1 10 ? -25.406 9.422 6.586 1 79.88 10 ASP B C 1
ATOM 1524 O O . ASP B 1 10 ? -24.531 9.453 5.727 1 79.88 10 ASP B O 1
ATOM 1528 N N . ASP B 1 11 ? -26.172 10.391 6.922 1 84.31 11 ASP B N 1
ATOM 1529 C CA . ASP B 1 11 ? -26.062 11.633 6.156 1 84.31 11 ASP B CA 1
ATOM 1530 C C . ASP B 1 11 ? -24.719 12.32 6.426 1 84.31 11 ASP B C 1
ATOM 1532 O O . ASP B 1 11 ? -24.094 12.859 5.508 1 84.31 11 ASP B O 1
ATOM 1536 N N . ILE B 1 12 ? -24.406 12.258 7.656 1 86.75 12 ILE B N 1
ATOM 1537 C CA . ILE B 1 12 ? -23.141 12.883 8.039 1 86.75 12 ILE B CA 1
ATOM 1538 C C . ILE B 1 12 ? -21.969 12.141 7.398 1 86.75 12 ILE B C 1
ATOM 1540 O O . ILE B 1 12 ? -21.047 12.766 6.879 1 86.75 12 ILE B O 1
ATOM 1544 N N . LEU B 1 13 ? -22.125 10.906 7.344 1 87.94 13 LEU B N 1
ATOM 1545 C CA . LEU B 1 13 ? -21.031 10.109 6.773 1 87.94 13 LEU B CA 1
ATOM 1546 C C . LEU B 1 13 ? -20.938 10.328 5.27 1 87.94 13 LEU B C 1
ATOM 1548 O O . LEU B 1 13 ? -19.844 10.328 4.711 1 87.94 13 LEU B O 1
ATOM 1552 N N . GLU B 1 14 ? -22.109 10.508 4.688 1 90.94 14 GLU B N 1
ATOM 1553 C CA . GLU B 1 14 ? -22.094 10.844 3.268 1 90.94 14 GLU B CA 1
ATOM 1554 C C . GLU B 1 14 ? -21.422 12.188 3.02 1 90.94 14 GLU B C 1
ATOM 1556 O O . GLU B 1 14 ? -20.703 12.359 2.039 1 90.94 14 GLU B O 1
ATOM 1561 N N . ALA B 1 15 ? -21.703 13.062 3.906 1 92.06 15 ALA B N 1
ATOM 1562 C CA . ALA B 1 15 ? -21.062 14.367 3.816 1 92.06 15 ALA B CA 1
ATOM 1563 C C . ALA B 1 15 ? -19.562 14.25 4.004 1 92.06 15 ALA B C 1
ATOM 1565 O O . ALA B 1 15 ? -18.781 14.93 3.314 1 92.06 15 ALA B O 1
ATOM 1566 N N . VAL B 1 16 ? -19.172 13.422 4.91 1 91.81 16 VAL B N 1
ATOM 1567 C CA . VAL B 1 16 ? -17.75 13.188 5.145 1 91.81 16 VAL B CA 1
ATOM 1568 C C . VAL B 1 16 ? -17.094 12.688 3.859 1 91.81 16 VAL B C 1
ATOM 1570 O O . VAL B 1 16 ? -16.031 13.172 3.465 1 91.81 16 VAL B O 1
ATOM 1573 N N . GLU B 1 17 ? -17.703 11.766 3.266 1 90.81 17 GLU B N 1
ATOM 1574 C CA . GLU B 1 17 ?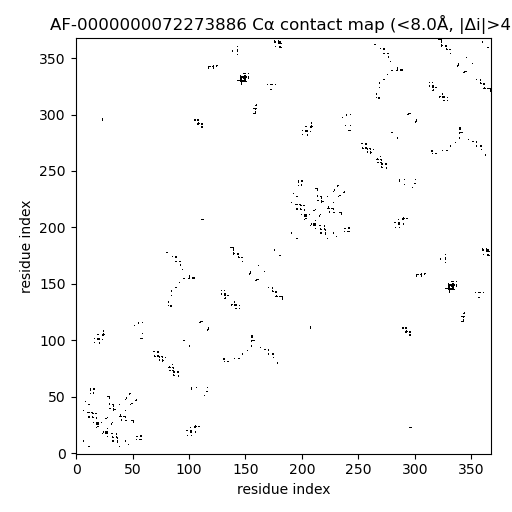 -17.203 11.203 2.016 1 90.81 17 GLU B CA 1
ATOM 1575 C C . GLU B 1 17 ? -17.047 12.281 0.952 1 90.81 17 GLU B C 1
ATOM 1577 O O . GLU B 1 17 ? -16.016 12.328 0.26 1 90.81 17 GLU B O 1
ATOM 1582 N N . ARG B 1 18 ? -18.016 13.109 0.843 1 92.62 18 ARG B N 1
ATOM 1583 C CA . ARG B 1 18 ? -17.969 14.172 -0.157 1 92.62 18 ARG B CA 1
ATOM 1584 C C . ARG B 1 18 ? -16.859 15.172 0.15 1 92.62 18 ARG B C 1
ATOM 1586 O O . ARG B 1 18 ? -16.203 15.664 -0.761 1 92.62 18 ARG B O 1
ATOM 1593 N N . VAL B 1 19 ? -16.719 15.461 1.382 1 93.31 19 VAL B N 1
ATOM 1594 C CA . VAL B 1 19 ? -15.656 16.391 1.786 1 93.31 19 VAL B CA 1
ATOM 1595 C C . VAL B 1 19 ? -14.289 15.789 1.462 1 93.31 19 VAL B C 1
ATOM 1597 O O . VAL B 1 19 ? -13.43 16.469 0.904 1 93.31 19 VAL B O 1
ATOM 1600 N N . VAL B 1 20 ? -14.125 14.547 1.76 1 89.81 20 VAL B N 1
ATOM 1601 C CA . VAL B 1 20 ? -12.852 13.883 1.503 1 89.81 20 VAL B CA 1
ATOM 1602 C C . VAL B 1 20 ? -12.594 13.82 -0.001 1 89.81 20 VAL B C 1
ATOM 1604 O O . VAL B 1 20 ? -11.461 14.008 -0.451 1 89.81 20 VAL B O 1
ATOM 1607 N N . LEU B 1 21 ? -13.625 13.586 -0.717 1 87.69 21 LEU B N 1
ATOM 1608 C CA . LEU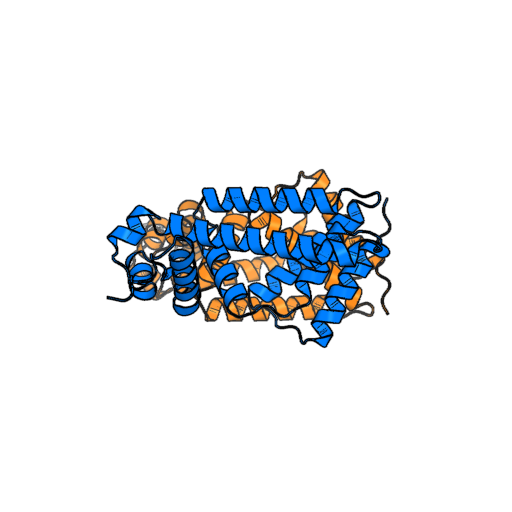 B 1 21 ? -13.508 13.531 -2.17 1 87.69 21 LEU B CA 1
ATOM 1609 C C . LEU B 1 21 ? -13.055 14.883 -2.725 1 87.69 21 LEU B C 1
ATOM 1611 O O . LEU B 1 21 ? -12.203 14.938 -3.619 1 87.69 21 LEU B O 1
ATOM 1615 N N . ARG B 1 22 ? -13.555 15.906 -2.16 1 88.06 22 ARG B N 1
ATOM 1616 C CA . ARG B 1 22 ? -13.32 17.25 -2.701 1 88.06 22 ARG B CA 1
ATOM 1617 C C . ARG B 1 22 ? -12.039 17.844 -2.137 1 88.06 22 ARG B C 1
ATOM 1619 O O . ARG B 1 22 ? -11.266 18.469 -2.865 1 88.06 22 ARG B O 1
ATOM 1626 N N . LEU B 1 23 ? -11.82 17.641 -0.837 1 86.5 23 LEU B N 1
ATOM 1627 C CA . LEU B 1 23 ? -10.766 18.406 -0.164 1 86.5 23 LEU B CA 1
ATOM 1628 C C . LEU B 1 23 ? -9.641 17.484 0.296 1 86.5 23 LEU B C 1
ATOM 1630 O O . LEU B 1 23 ? -8.594 17.938 0.75 1 86.5 23 LEU B O 1
ATOM 1634 N N . GLY B 1 24 ? -9.875 16.141 0.122 1 80.69 24 GLY B N 1
ATOM 1635 C CA . GLY B 1 24 ? -8.914 15.227 0.708 1 80.69 24 GLY B CA 1
ATOM 1636 C C . GLY B 1 24 ? -9.039 15.117 2.217 1 80.69 24 GLY B C 1
ATOM 1637 O O . GLY B 1 24 ? -9.859 15.805 2.83 1 80.69 24 GLY B O 1
ATOM 1638 N N . ALA B 1 25 ? -8.125 14.266 2.807 1 78.25 25 ALA B N 1
ATOM 1639 C CA . ALA B 1 25 ? -8.156 14.039 4.25 1 78.25 25 ALA B CA 1
ATOM 1640 C C . ALA B 1 25 ? -7.738 15.289 5.012 1 78.25 25 ALA B C 1
ATOM 1642 O O . ALA B 1 25 ? -8.281 15.578 6.082 1 78.25 25 ALA B O 1
ATOM 1643 N N . ALA B 1 26 ? -6.785 15.945 4.488 1 75.94 26 ALA B N 1
ATOM 1644 C CA . ALA B 1 26 ? -6.27 17.141 5.152 1 75.94 26 ALA B CA 1
ATOM 1645 C C . ALA B 1 26 ? -7.348 18.219 5.25 1 75.94 26 ALA B C 1
ATOM 1647 O O . ALA B 1 26 ? -7.355 19.016 6.191 1 75.94 26 ALA B O 1
ATOM 1648 N N . GLY B 1 27 ? -8.242 18.188 4.375 1 83.94 27 GLY B N 1
ATOM 1649 C CA . GLY B 1 27 ? -9.297 19.203 4.336 1 83.94 27 GLY B CA 1
ATOM 1650 C C . GLY B 1 27 ? -10.523 18.812 5.145 1 83.94 27 GLY B C 1
ATOM 1651 O O . GLY B 1 27 ? -11.461 19.594 5.262 1 83.94 27 GLY B O 1
ATOM 1652 N N . LEU B 1 28 ? -10.477 17.609 5.637 1 88 28 LEU B N 1
ATOM 1653 C CA . LEU B 1 28 ? -11.609 17.156 6.441 1 88 28 LEU B CA 1
ATOM 1654 C C . LEU B 1 28 ? -11.656 17.906 7.77 1 88 28 LEU B C 1
ATOM 1656 O O . LEU B 1 28 ? -10.656 17.984 8.484 1 88 28 LEU B O 1
ATOM 1660 N N . SER B 1 29 ? -12.773 18.562 8.062 1 90.31 29 SER B N 1
ATOM 1661 C CA . SER B 1 29 ? -13.016 19.25 9.328 1 90.31 29 SER B CA 1
ATOM 1662 C C . SER B 1 29 ? -14.484 19.188 9.719 1 90.31 29 SER B C 1
ATOM 1664 O O . SER B 1 29 ? -15.344 18.906 8.875 1 90.31 29 SER B O 1
ATOM 1666 N N . ILE B 1 30 ? -14.664 19.391 10.977 1 91.81 30 ILE B N 1
ATOM 1667 C CA . ILE B 1 30 ? -16.031 19.453 11.469 1 91.81 30 ILE B CA 1
ATOM 1668 C C . ILE B 1 30 ? -16.812 20.516 10.719 1 91.81 30 ILE B C 1
ATOM 1670 O O . ILE B 1 30 ? -17.953 20.297 10.289 1 91.81 30 ILE B O 1
ATOM 1674 N N . ASP B 1 31 ? -16.188 21.641 10.508 1 93.88 31 ASP B N 1
ATOM 1675 C CA . ASP B 1 31 ? -16.812 22.75 9.812 1 93.88 31 ASP B CA 1
ATOM 1676 C C . ASP B 1 31 ? -17.156 22.375 8.375 1 93.88 31 ASP B C 1
ATOM 1678 O O . ASP B 1 31 ? -18.266 22.625 7.91 1 93.88 31 ASP B O 1
ATOM 1682 N N . ALA B 1 32 ? -16.266 21.781 7.688 1 94.44 32 ALA B N 1
ATOM 1683 C CA . ALA B 1 32 ? -16.469 21.375 6.297 1 94.44 32 ALA B CA 1
ATOM 1684 C C . ALA B 1 32 ? -17.609 20.359 6.18 1 94.44 32 ALA B C 1
ATOM 1686 O O . ALA B 1 32 ? -18.422 20.438 5.266 1 94.44 32 ALA B O 1
ATOM 1687 N N . VAL B 1 33 ? -17.625 19.422 7.09 1 94.06 33 VAL B N 1
ATOM 1688 C CA . VAL B 1 33 ? -18.641 18.391 7.078 1 94.06 33 VAL B CA 1
ATOM 1689 C C . VAL B 1 33 ? -20.016 19 7.387 1 94.06 33 VAL B C 1
ATOM 1691 O O . VAL B 1 33 ? -21 18.672 6.738 1 94.06 33 VAL B O 1
ATOM 1694 N N . ALA B 1 34 ? -20 19.859 8.383 1 93.94 34 ALA B N 1
ATOM 1695 C CA . ALA B 1 34 ? -21.25 20.531 8.742 1 93.94 34 ALA B CA 1
ATOM 1696 C C . ALA B 1 34 ? -21.812 21.297 7.559 1 93.94 34 ALA B C 1
ATOM 1698 O O . ALA B 1 34 ? -23.016 21.203 7.262 1 93.94 34 ALA B O 1
ATOM 1699 N N . GLN B 1 35 ? -21.031 22.031 6.863 1 95 35 GLN B N 1
ATOM 1700 C CA . GLN B 1 35 ? -21.438 22.812 5.691 1 95 35 GLN B CA 1
ATOM 1701 C C . GLN B 1 35 ? -21.953 21.891 4.586 1 95 35 GLN B C 1
ATOM 1703 O O . GLN B 1 35 ? -22.984 22.172 3.977 1 95 35 GLN B O 1
ATOM 1708 N N . GLU B 1 36 ? -21.234 20.859 4.387 1 93.56 36 GLU B N 1
ATOM 1709 C CA . GLU B 1 36 ? -21.609 19.922 3.334 1 93.56 36 GLU B CA 1
ATOM 1710 C C . GLU B 1 36 ? -22.938 19.234 3.641 1 93.56 36 GLU B C 1
ATOM 1712 O O . GLU B 1 36 ? -23.734 19 2.738 1 93.56 36 GLU B O 1
ATOM 1717 N N . ALA B 1 37 ? -23.125 18.906 4.863 1 91.56 37 ALA B N 1
ATOM 1718 C CA . ALA B 1 37 ? -24.312 18.172 5.293 1 91.56 37 ALA B CA 1
ATOM 1719 C C . ALA B 1 37 ? -25.5 19.125 5.488 1 91.56 37 ALA B C 1
ATOM 1721 O O . ALA B 1 37 ? -26.641 18.688 5.605 1 91.56 37 ALA B O 1
ATOM 1722 N N . GLY B 1 38 ? -25.219 20.406 5.578 1 92.81 38 GLY B N 1
ATOM 1723 C CA . GLY B 1 38 ? -26.266 21.375 5.828 1 92.81 38 GLY B CA 1
ATOM 1724 C C . GLY B 1 38 ? -26.781 21.344 7.25 1 92.81 38 GLY B C 1
ATOM 1725 O O . GLY B 1 38 ? -27.984 21.438 7.48 1 92.81 38 GLY B O 1
ATOM 1726 N N . VAL B 1 39 ? -25.922 21.094 8.227 1 91.19 39 VAL B N 1
ATOM 1727 C CA . VAL B 1 39 ? -26.281 21.031 9.641 1 91.19 39 VAL B CA 1
ATOM 1728 C C . VAL B 1 39 ? -25.344 21.922 10.453 1 91.19 39 VAL B C 1
ATOM 1730 O O . VAL B 1 39 ? -24.391 22.469 9.922 1 91.19 39 VAL B O 1
ATOM 1733 N N . SER B 1 40 ? -25.688 22.047 11.68 1 89.12 40 SER B N 1
ATOM 1734 C CA . SER B 1 40 ? -24.828 22.828 12.562 1 89.12 40 SER B CA 1
ATOM 1735 C C . SER B 1 40 ? -23.578 22.047 12.938 1 89.12 40 SER B C 1
ATOM 1737 O O . SER B 1 40 ? -23.578 20.812 12.914 1 89.12 40 SER B O 1
ATOM 1739 N N . LYS B 1 41 ? -22.516 22.797 13.289 1 89.94 41 LYS B N 1
ATOM 1740 C CA . LYS B 1 41 ? -21.297 22.172 13.797 1 89.94 41 LYS B CA 1
ATOM 1741 C C . LYS B 1 41 ? -21.578 21.312 15.023 1 89.94 41 LYS B C 1
ATOM 1743 O O . LYS B 1 41 ? -21 20.25 15.195 1 89.94 41 LYS B O 1
ATOM 1748 N N . SER B 1 42 ? -22.5 21.859 15.797 1 88.06 42 SER B N 1
ATOM 1749 C CA . SER B 1 42 ? -22.859 21.172 17.031 1 88.06 42 SER B CA 1
ATOM 1750 C C . SER B 1 42 ? -23.453 19.797 16.75 1 88.06 42 SER B C 1
ATOM 1752 O O . SER B 1 42 ? -23.219 18.844 17.516 1 88.06 42 SER B O 1
ATOM 1754 N N . ARG B 1 43 ? -24.125 19.688 15.742 1 85.38 43 ARG B N 1
ATOM 1755 C CA . ARG B 1 43 ? -24.719 18.406 15.352 1 85.38 43 ARG B CA 1
ATOM 1756 C C . ARG B 1 43 ? -23.641 17.406 14.93 1 85.38 43 ARG B C 1
ATOM 1758 O O . ARG B 1 43 ? -23.734 16.219 15.258 1 85.38 43 ARG B O 1
ATOM 1765 N N . VAL B 1 44 ? -22.641 17.844 14.211 1 87.38 44 VAL B N 1
ATOM 1766 C CA . VAL B 1 44 ? -21.547 16.984 13.781 1 87.38 44 VAL B CA 1
ATOM 1767 C C . VAL B 1 44 ? -20.734 16.531 14.992 1 87.38 44 VAL B C 1
ATOM 1769 O O . VAL B 1 44 ? -20.391 15.359 15.117 1 87.38 44 VAL B O 1
ATOM 1772 N N . VAL B 1 45 ? -20.547 17.531 15.883 1 84.75 45 VAL B N 1
ATOM 1773 C CA . VAL B 1 45 ? -19.719 17.266 17.062 1 84.75 45 VAL B CA 1
ATOM 1774 C C . VAL B 1 45 ? -20.438 16.281 17.984 1 84.75 45 VAL B C 1
ATOM 1776 O O . VAL B 1 45 ? -19.797 15.453 18.625 1 84.75 45 VAL B O 1
ATOM 1779 N N . TYR B 1 46 ? -21.688 16.438 18.031 1 77.56 46 TYR B N 1
ATOM 1780 C CA . TYR B 1 46 ? -22.469 15.539 18.875 1 77.56 46 TYR B CA 1
ATOM 1781 C C . TYR B 1 46 ? -22.281 14.086 18.453 1 77.56 46 TYR B C 1
ATOM 1783 O O . TYR B 1 46 ? -22.062 13.211 19.297 1 77.56 46 TYR B O 1
ATOM 1791 N N . ASP B 1 47 ? -22.172 13.875 17.219 1 68.75 47 ASP B N 1
ATOM 1792 C CA . ASP B 1 47 ? -22.078 12.516 16.688 1 68.75 47 ASP B CA 1
ATOM 1793 C C . ASP B 1 47 ? -20.609 12.086 16.562 1 68.75 47 ASP B C 1
ATOM 1795 O O . ASP B 1 47 ? -20.281 10.938 16.828 1 68.75 47 ASP B O 1
ATOM 1799 N N . HIS B 1 48 ? -19.875 13.102 16.109 1 73.56 48 HIS B N 1
ATOM 1800 C CA . HIS B 1 48 ? -18.469 12.812 15.852 1 73.56 48 HIS B CA 1
ATOM 1801 C C . HIS B 1 48 ? -17.562 13.891 16.453 1 73.56 48 HIS B C 1
ATOM 1803 O O . HIS B 1 48 ? -17.391 14.953 15.859 1 73.56 48 HIS B O 1
ATOM 1809 N N . LYS B 1 49 ? -17.094 13.719 17.359 1 75.56 49 LYS B N 1
ATOM 1810 C CA . LYS B 1 49 ? -16.438 14.633 18.297 1 75.56 49 LYS B CA 1
ATOM 1811 C C . LYS B 1 49 ? -15.172 15.227 17.703 1 75.56 49 LYS B C 1
ATOM 1813 O O . LYS B 1 49 ? -14.641 16.219 18.219 1 75.56 49 LYS B O 1
ATOM 1818 N N . SER B 1 50 ? -14.758 14.562 16.656 1 84.44 50 SER B N 1
ATOM 1819 C CA . SER B 1 50 ? -13.461 15.016 16.141 1 84.44 50 SER B CA 1
ATOM 1820 C C . SER B 1 50 ? -13.266 14.609 14.695 1 84.44 50 SER B C 1
ATOM 1822 O O . SER B 1 50 ? -14.008 13.781 14.164 1 84.44 50 SER B O 1
ATOM 1824 N N . LYS B 1 51 ? -12.32 15.258 14.023 1 83.69 51 LYS B N 1
ATOM 1825 C CA . LYS B 1 51 ? -11.906 14.891 12.672 1 83.69 51 LYS B CA 1
ATOM 1826 C C . LYS B 1 51 ? -11.508 13.414 12.609 1 83.69 51 LYS B C 1
ATOM 1828 O O . LYS B 1 51 ? -11.852 12.719 11.656 1 83.69 51 LYS B O 1
ATOM 1833 N N . SER B 1 52 ? -10.844 13.039 13.656 1 83.56 52 SER B N 1
ATOM 1834 C CA . SER B 1 52 ? -10.398 11.656 13.727 1 83.56 52 SER B CA 1
ATOM 1835 C C . SER B 1 52 ? -11.586 10.695 13.797 1 83.56 52 SER B C 1
ATOM 1837 O O . SER B 1 52 ? -11.578 9.641 13.156 1 83.56 52 SER B O 1
ATOM 1839 N N . ALA B 1 53 ? -12.539 11.102 14.516 1 87.31 53 ALA B N 1
ATOM 1840 C CA . ALA B 1 53 ? -13.727 10.266 14.656 1 87.31 53 ALA B CA 1
ATOM 1841 C C . ALA B 1 53 ? -14.492 10.18 13.336 1 87.31 53 ALA B C 1
ATOM 1843 O O . ALA B 1 53 ? -15.055 9.133 13.008 1 87.31 53 ALA B O 1
ATOM 1844 N N . LEU B 1 54 ? -14.547 11.242 12.633 1 89.25 54 LEU B N 1
ATOM 1845 C CA . LEU B 1 54 ? -15.188 11.266 11.328 1 89.25 54 LEU B CA 1
ATOM 1846 C C . LEU B 1 54 ? -14.461 10.352 10.352 1 89.25 54 LEU B C 1
ATOM 1848 O O . LEU B 1 54 ? -15.094 9.586 9.617 1 89.25 54 LEU B O 1
ATOM 1852 N N . LEU B 1 55 ? -13.227 10.406 10.383 1 86.38 55 LEU B N 1
ATOM 1853 C CA . LEU B 1 55 ? -12.422 9.562 9.5 1 86.38 55 LEU B CA 1
ATOM 1854 C C . LEU B 1 55 ? -12.586 8.094 9.852 1 86.38 55 LEU B C 1
ATOM 1856 O O . LEU B 1 55 ? -12.68 7.242 8.961 1 86.38 55 LEU B O 1
ATOM 1860 N N . GLU B 1 56 ? -12.539 7.867 11.062 1 86.56 56 GLU B N 1
ATOM 1861 C CA . GLU B 1 56 ? -12.742 6.492 11.516 1 86.56 56 GLU B CA 1
ATOM 1862 C C . GLU B 1 56 ? -14.086 5.949 11.039 1 86.56 56 GLU B C 1
ATOM 1864 O O . GLU B 1 56 ? -14.18 4.801 10.602 1 86.56 56 GLU B O 1
ATOM 1869 N N . ALA B 1 57 ? -15.039 6.766 11.18 1 87.5 57 ALA B N 1
ATOM 1870 C CA . ALA B 1 57 ? -16.375 6.363 10.742 1 87.5 57 ALA B CA 1
ATOM 1871 C C . ALA B 1 57 ? -16.391 6.105 9.234 1 87.5 57 ALA B C 1
ATOM 1873 O O . ALA B 1 57 ? -17.047 5.172 8.773 1 87.5 57 ALA B O 1
ATOM 1874 N N . LEU B 1 58 ? -15.758 6.949 8.516 1 87.5 58 LEU B N 1
ATOM 1875 C CA . LEU B 1 58 ? -15.648 6.773 7.07 1 87.5 58 LEU B CA 1
ATOM 1876 C C . LEU B 1 58 ? -14.961 5.453 6.738 1 87.5 58 LEU B C 1
ATOM 1878 O O . LEU B 1 58 ? -15.43 4.703 5.879 1 87.5 58 LEU B O 1
ATOM 1882 N N . ILE B 1 59 ? -13.922 5.152 7.375 1 86.31 59 ILE B N 1
ATOM 1883 C CA . ILE B 1 59 ? -13.156 3.932 7.148 1 86.31 59 ILE B CA 1
ATOM 1884 C C . ILE B 1 59 ? -14.008 2.713 7.492 1 86.31 59 ILE B C 1
ATOM 1886 O O . ILE B 1 59 ? -14.055 1.746 6.727 1 86.31 59 ILE B O 1
ATOM 1890 N N . GLU B 1 60 ? -14.617 2.775 8.594 1 87.88 60 GLU B N 1
ATOM 1891 C CA . GLU B 1 60 ? -15.477 1.673 9.016 1 87.88 60 GLU B CA 1
ATOM 1892 C C . GLU B 1 60 ? -16.562 1.402 7.984 1 87.88 60 GLU B C 1
ATOM 1894 O O . GLU B 1 60 ? -16.844 0.248 7.66 1 87.88 60 GLU B O 1
ATOM 1899 N N . ARG B 1 61 ? -17.141 2.441 7.562 1 88.94 61 ARG B N 1
ATOM 1900 C CA . ARG B 1 61 ? -18.172 2.297 6.539 1 88.94 61 ARG B CA 1
ATOM 1901 C C . ARG B 1 61 ? -17.609 1.64 5.285 1 88.94 61 ARG B C 1
ATOM 1903 O O . ARG B 1 61 ? -18.234 0.767 4.695 1 88.94 61 ARG B O 1
ATOM 1910 N N . HIS B 1 62 ? -16.484 2.006 4.879 1 87.5 62 HIS B N 1
ATOM 1911 C CA . HIS B 1 62 ? -15.859 1.457 3.676 1 87.5 62 HIS B CA 1
ATOM 1912 C C . HIS B 1 62 ? -15.516 -0.016 3.859 1 87.5 62 HIS B C 1
ATOM 1914 O O . HIS B 1 62 ? -15.703 -0.821 2.943 1 87.5 62 HIS B O 1
ATOM 1920 N N . ILE B 1 63 ? -14.977 -0.33 5.012 1 87.75 63 ILE B N 1
ATOM 1921 C CA . ILE B 1 63 ? -14.664 -1.719 5.324 1 87.75 63 ILE B CA 1
ATOM 1922 C C . ILE B 1 63 ? -15.938 -2.561 5.285 1 87.75 63 ILE B C 1
ATOM 1924 O O . ILE B 1 63 ? -15.945 -3.648 4.707 1 87.75 63 ILE B O 1
ATOM 1928 N N . GLU B 1 64 ? -16.969 -2.021 5.859 1 90.06 64 GLU B N 1
ATOM 1929 C CA . GLU B 1 64 ? -18.25 -2.73 5.879 1 90.06 64 GLU B CA 1
ATOM 1930 C C . GLU B 1 64 ? -18.781 -2.928 4.469 1 90.06 64 GLU B C 1
ATOM 1932 O O . GLU B 1 64 ? -19.328 -3.986 4.148 1 90.06 64 GLU B O 1
ATOM 1937 N N . LEU B 1 65 ? -18.703 -1.919 3.676 1 89.12 65 LEU B N 1
ATOM 1938 C CA . LEU B 1 65 ? -19.156 -2.01 2.289 1 89.12 65 LEU B CA 1
ATOM 1939 C C . LEU B 1 65 ? -18.344 -3.059 1.528 1 89.12 65 LEU B C 1
ATOM 1941 O O . LEU B 1 65 ? -18.906 -3.822 0.736 1 89.12 65 LEU B O 1
ATOM 1945 N N . GLU B 1 66 ? -17.047 -3.064 1.743 1 90 66 GLU B N 1
ATOM 1946 C CA . GLU B 1 66 ? -16.203 -4.066 1.102 1 90 66 GLU B CA 1
ATOM 1947 C C . GLU B 1 66 ? -16.578 -5.477 1.549 1 90 66 GLU B C 1
ATOM 1949 O O . GLU B 1 66 ? -16.688 -6.391 0.727 1 90 66 GLU B O 1
ATOM 1954 N N . ASP B 1 67 ? -16.781 -5.625 2.816 1 92.12 67 ASP B N 1
ATOM 1955 C CA . ASP B 1 67 ? -17.188 -6.918 3.357 1 92.12 67 ASP B CA 1
ATOM 1956 C C . ASP B 1 67 ? -18.5 -7.375 2.742 1 92.12 67 ASP B C 1
ATOM 1958 O O . ASP B 1 67 ? -18.672 -8.555 2.422 1 92.12 67 ASP B O 1
ATOM 1962 N N . ALA B 1 68 ? -19.422 -6.43 2.611 1 94.06 68 ALA B N 1
ATOM 1963 C CA . ALA B 1 68 ? -20.719 -6.75 2.01 1 94.06 68 ALA B CA 1
ATOM 1964 C C . ALA B 1 68 ? -20.562 -7.188 0.557 1 94.06 68 ALA B C 1
ATOM 1966 O O . ALA B 1 68 ? -21.203 -8.141 0.111 1 94.06 68 ALA B O 1
ATOM 1967 N N . ARG B 1 69 ? -19.719 -6.488 -0.173 1 94.31 69 ARG B N 1
ATOM 1968 C CA . ARG B 1 69 ? -19.438 -6.844 -1.562 1 94.31 69 ARG B CA 1
ATOM 1969 C C . ARG B 1 69 ? -18.844 -8.242 -1.663 1 94.31 69 ARG B C 1
ATOM 1971 O O . ARG B 1 69 ? -19.203 -9.016 -2.551 1 94.31 69 ARG B O 1
ATOM 1978 N N . ILE B 1 70 ? -17.938 -8.547 -0.775 1 95.06 70 ILE B N 1
ATOM 1979 C CA . ILE B 1 70 ? -17.312 -9.867 -0.745 1 95.06 70 ILE B CA 1
ATOM 1980 C C . ILE B 1 70 ? -18.359 -10.922 -0.438 1 95.06 70 ILE B C 1
ATOM 1982 O O . ILE B 1 70 ? -18.406 -11.977 -1.08 1 95.06 70 ILE B O 1
ATOM 1986 N N . GLY B 1 71 ? -19.188 -10.609 0.591 1 95.31 71 GLY B N 1
ATOM 1987 C CA . GLY B 1 71 ? -20.281 -11.523 0.916 1 95.31 71 GLY B CA 1
ATOM 1988 C C . GLY B 1 71 ? -21.172 -11.828 -0.267 1 95.31 71 GLY B C 1
ATOM 1989 O O . GLY B 1 71 ? -21.531 -12.984 -0.502 1 95.31 71 GLY B O 1
ATOM 1990 N N . GLU B 1 72 ? -21.531 -10.805 -0.996 1 95.81 72 GLU B N 1
ATOM 1991 C CA . GLU B 1 72 ? -22.359 -10.969 -2.186 1 95.81 72 GLU B CA 1
ATOM 1992 C C . GLU B 1 72 ? -21.625 -11.789 -3.252 1 95.81 72 GLU B C 1
ATOM 1994 O O . GLU B 1 72 ? -22.234 -12.641 -3.902 1 95.81 72 GLU B O 1
ATOM 1999 N N . ALA B 1 73 ? -20.375 -11.539 -3.436 1 96.31 73 ALA B N 1
ATOM 2000 C CA . ALA B 1 73 ? -19.578 -12.227 -4.449 1 96.31 73 ALA B CA 1
ATOM 2001 C C . ALA B 1 73 ? -19.375 -13.695 -4.09 1 96.31 73 ALA B C 1
ATOM 2003 O O . ALA B 1 73 ? -19.094 -14.516 -4.961 1 96.31 73 ALA B O 1
ATOM 2004 N N . MET B 1 74 ? -19.469 -14 -2.795 1 95.25 74 MET B N 1
ATOM 2005 C CA . MET B 1 74 ? -19.281 -15.375 -2.322 1 95.25 74 MET B CA 1
ATOM 2006 C C . MET B 1 74 ? -20.297 -16.312 -2.973 1 95.25 74 MET B C 1
ATOM 2008 O O . MET B 1 74 ? -19.984 -17.469 -3.25 1 95.25 74 MET B O 1
ATOM 2012 N N . ALA B 1 75 ? -21.453 -15.828 -3.248 1 93.5 75 ALA B N 1
ATOM 2013 C CA . ALA B 1 75 ? -22.5 -16.641 -3.869 1 93.5 75 ALA B CA 1
ATOM 2014 C C . ALA B 1 75 ? -22.078 -17.109 -5.262 1 93.5 75 ALA B C 1
ATOM 2016 O O . ALA B 1 75 ? -22.266 -18.266 -5.617 1 93.5 75 ALA B O 1
ATOM 2017 N N . SER B 1 76 ? -21.469 -16.203 -5.953 1 93.12 76 SER B N 1
ATOM 2018 C CA . SER B 1 76 ? -21.047 -16.516 -7.316 1 93.12 76 SER B CA 1
ATOM 2019 C C . SER B 1 76 ? -19.75 -17.297 -7.324 1 93.12 76 SER B C 1
ATOM 2021 O O . SER B 1 76 ? -19.391 -17.922 -8.336 1 93.12 76 SER B O 1
ATOM 2023 N N . ALA B 1 77 ? -19.016 -17.312 -6.195 1 95.25 77 ALA B N 1
ATOM 2024 C CA . ALA B 1 77 ? -17.703 -17.953 -6.129 1 95.25 77 ALA B CA 1
ATOM 2025 C C . ALA B 1 77 ? -17.797 -19.328 -5.496 1 95.25 77 ALA B C 1
ATOM 2027 O O . ALA B 1 77 ? -16.797 -20.031 -5.375 1 95.25 77 ALA B O 1
ATOM 2028 N N . ARG B 1 78 ? -18.938 -19.781 -5.203 1 93.75 78 ARG B N 1
ATOM 2029 C CA . ARG B 1 78 ? -19.156 -20.984 -4.398 1 93.75 78 ARG B CA 1
ATOM 2030 C C . ARG B 1 78 ? -18.516 -22.203 -5.059 1 93.75 78 ARG B C 1
ATOM 2032 O O . ARG B 1 78 ? -18.016 -23.094 -4.371 1 93.75 78 ARG B O 1
ATOM 2039 N N . ASP B 1 79 ? -18.453 -22.281 -6.359 1 94.31 79 ASP B N 1
ATOM 2040 C CA . ASP B 1 79 ? -18 -23.469 -7.074 1 94.31 79 ASP B CA 1
ATOM 2041 C C . ASP B 1 79 ? -16.547 -23.328 -7.516 1 94.31 79 ASP B C 1
ATOM 2043 O O . ASP B 1 79 ? -16.031 -24.141 -8.281 1 94.31 79 ASP B O 1
ATOM 2047 N N . THR B 1 80 ? -15.945 -22.344 -7.086 1 95.19 80 THR B N 1
ATOM 2048 C CA . THR B 1 80 ? -14.539 -22.125 -7.418 1 95.19 80 THR B CA 1
ATOM 2049 C C . THR B 1 80 ? -13.633 -22.906 -6.465 1 95.19 80 THR B C 1
ATOM 2051 O O . THR B 1 80 ? -14.078 -23.359 -5.406 1 95.19 80 THR B O 1
ATOM 2054 N N . PRO B 1 81 ? -12.336 -23.094 -6.766 1 95.69 81 PRO B N 1
ATOM 2055 C CA . PRO B 1 81 ? -11.398 -23.844 -5.914 1 95.69 81 PRO B CA 1
ATOM 2056 C C . PRO B 1 81 ? -11.164 -23.156 -4.566 1 95.69 81 PRO B C 1
ATOM 2058 O O . PRO B 1 81 ? -10.664 -23.797 -3.629 1 95.69 81 PRO B O 1
ATOM 2061 N N . HIS B 1 82 ? -11.477 -21.922 -4.469 1 96.31 82 HIS B N 1
ATOM 2062 C CA . HIS B 1 82 ? -11.305 -21.156 -3.236 1 96.31 82 HIS B CA 1
ATOM 2063 C C . HIS B 1 82 ? -12.281 -19.984 -3.168 1 96.31 82 HIS B C 1
ATOM 2065 O O . HIS B 1 82 ? -11.914 -18.844 -3.453 1 96.31 82 HIS B O 1
ATOM 2071 N N . PRO B 1 83 ? -13.406 -20.172 -2.686 1 96.5 83 PRO B N 1
ATOM 2072 C CA . PRO B 1 83 ? -14.484 -19.188 -2.756 1 96.5 83 PRO B CA 1
ATOM 2073 C C . PRO B 1 83 ? -14.117 -17.859 -2.082 1 96.5 83 PRO B C 1
ATOM 2075 O O . PRO B 1 83 ? -14.398 -16.797 -2.623 1 96.5 83 PRO B O 1
ATOM 2078 N N . GLU B 1 84 ? -13.461 -17.906 -0.917 1 96.44 84 GLU B N 1
ATOM 2079 C CA . GLU B 1 84 ? -13.086 -16.688 -0.19 1 96.44 84 GLU B CA 1
ATOM 2080 C C . GLU B 1 84 ? -12.156 -15.812 -1.02 1 96.44 84 GLU B C 1
ATOM 2082 O O . GLU B 1 84 ? -12.383 -14.609 -1.16 1 96.44 84 GLU B O 1
ATOM 2087 N N . LEU B 1 85 ? -11.156 -16.391 -1.563 1 97.56 85 LEU B N 1
ATOM 2088 C CA . LEU B 1 85 ? -10.18 -15.648 -2.361 1 97.56 85 LEU B CA 1
ATOM 2089 C C . LEU B 1 85 ? -10.805 -15.18 -3.674 1 97.56 85 LEU B C 1
ATOM 2091 O O . LEU B 1 85 ? -10.641 -14.023 -4.062 1 97.56 85 LEU B O 1
ATOM 2095 N N . PHE B 1 86 ? -11.555 -16.062 -4.305 1 97.88 86 PHE B N 1
ATOM 2096 C CA . PHE B 1 86 ? -12.109 -15.758 -5.617 1 97.88 86 PHE B CA 1
ATOM 2097 C C . PHE B 1 86 ? -13.188 -14.695 -5.512 1 97.88 86 PHE B C 1
ATOM 2099 O O . PHE B 1 86 ? -13.359 -13.875 -6.418 1 97.88 86 PHE B O 1
ATOM 2106 N N . ALA B 1 87 ? -13.914 -14.68 -4.422 1 97.56 87 ALA B N 1
ATOM 2107 C CA . ALA B 1 87 ? -14.867 -13.609 -4.168 1 97.56 87 ALA B CA 1
ATOM 2108 C C . ALA B 1 87 ? -14.156 -12.258 -4.043 1 97.56 87 ALA B C 1
ATOM 2110 O O . ALA B 1 87 ? -14.617 -11.258 -4.59 1 97.56 87 ALA B O 1
ATOM 2111 N N . ARG B 1 88 ? -13.07 -12.195 -3.32 1 96.81 88 ARG B N 1
ATOM 2112 C CA . ARG B 1 88 ? -12.297 -10.969 -3.164 1 96.81 88 ARG B CA 1
ATOM 2113 C C . ARG B 1 88 ? -11.75 -10.492 -4.504 1 96.81 88 ARG B C 1
ATOM 2115 O O . ARG B 1 88 ? -11.734 -9.289 -4.785 1 96.81 88 ARG B O 1
ATOM 2122 N N . ILE B 1 89 ? -11.297 -11.438 -5.352 1 97.62 89 ILE B N 1
ATOM 2123 C CA . ILE B 1 89 ? -10.812 -11.094 -6.68 1 97.62 89 ILE B CA 1
ATOM 2124 C C . ILE B 1 89 ? -11.961 -10.539 -7.523 1 97.62 89 ILE B C 1
ATOM 2126 O O . ILE B 1 89 ? -11.789 -9.555 -8.242 1 97.62 89 ILE B O 1
ATOM 2130 N N . ALA B 1 90 ? -13.117 -11.164 -7.418 1 96.81 90 ALA B N 1
ATOM 2131 C CA . ALA B 1 90 ? -14.289 -10.711 -8.164 1 96.81 90 ALA B CA 1
ATOM 2132 C C . ALA B 1 90 ? -14.656 -9.281 -7.793 1 96.81 90 ALA B C 1
ATOM 2134 O O . ALA B 1 90 ? -15.047 -8.492 -8.656 1 96.81 90 ALA B O 1
ATOM 2135 N N . VAL B 1 91 ? -14.539 -8.938 -6.547 1 95.44 91 VAL B N 1
ATOM 2136 C CA . VAL B 1 91 ? -14.867 -7.605 -6.055 1 95.44 91 VAL B CA 1
ATOM 2137 C C . VAL B 1 91 ? -13.898 -6.586 -6.645 1 95.44 91 VAL B C 1
ATOM 2139 O O . VAL B 1 91 ? -14.242 -5.41 -6.801 1 95.44 91 VAL B O 1
ATOM 2142 N N . ALA B 1 92 ? -12.711 -7.023 -7.016 1 94.94 92 ALA B N 1
ATOM 2143 C CA . ALA B 1 92 ? -11.672 -6.148 -7.555 1 94.94 92 ALA B CA 1
ATOM 2144 C C . ALA B 1 92 ? -11.867 -5.934 -9.055 1 94.94 92 ALA B C 1
ATOM 2146 O O . ALA B 1 92 ? -11.18 -5.105 -9.664 1 94.94 92 ALA B O 1
ATOM 2147 N N . GLU B 1 93 ? -12.773 -6.578 -9.719 1 94.81 93 GLU B N 1
ATOM 2148 C CA . GLU B 1 93 ? -12.906 -6.57 -11.172 1 94.81 93 GLU B CA 1
ATOM 2149 C C . GLU B 1 93 ? -13.414 -5.223 -11.672 1 94.81 93 GLU B C 1
ATOM 2151 O O . GLU B 1 93 ? -12.906 -4.68 -12.656 1 94.81 93 GLU B O 1
ATOM 2156 N N . PRO B 1 94 ? -14.414 -4.684 -10.961 1 91.75 94 PRO B N 1
ATOM 2157 C CA . PRO B 1 94 ? -14.844 -3.367 -11.438 1 91.75 94 PRO B CA 1
ATOM 2158 C C . PRO B 1 94 ? -13.797 -2.283 -11.188 1 91.75 94 PRO B C 1
ATOM 2160 O O . PRO B 1 94 ? -13.047 -2.354 -10.211 1 91.75 94 PRO B O 1
ATOM 2163 N N . GLU B 1 95 ? -13.773 -1.299 -12.016 1 89.25 95 GLU B N 1
ATOM 2164 C CA . GLU B 1 95 ? -12.867 -0.173 -11.82 1 89.25 95 GLU B CA 1
ATOM 2165 C C . GLU B 1 95 ? -13.195 0.592 -10.547 1 89.25 95 GLU B C 1
ATOM 2167 O O . GLU B 1 95 ? -14.375 0.751 -10.203 1 89.25 95 GLU B O 1
ATOM 2172 N N . PHE B 1 96 ?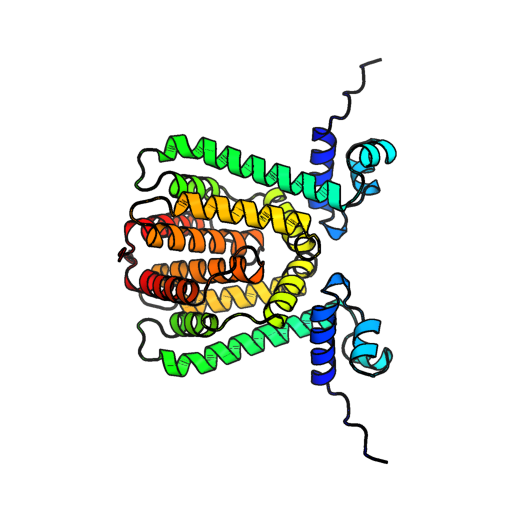 -12.117 0.998 -9.93 1 86.44 96 PHE B N 1
ATOM 2173 C CA . PHE B 1 96 ? -12.328 1.854 -8.766 1 86.44 96 PHE B CA 1
ATOM 2174 C C . PHE B 1 96 ? -12.836 3.227 -9.195 1 86.44 96 PHE B C 1
ATOM 2176 O O . PHE B 1 96 ? -12.383 3.783 -10.195 1 86.44 96 PHE B O 1
ATOM 2183 N N . ASN B 1 97 ? -13.789 3.645 -8.445 1 84.75 97 ASN B N 1
ATOM 2184 C CA . ASN B 1 97 ? -14.266 4.992 -8.742 1 84.75 97 ASN B CA 1
ATOM 2185 C C . ASN B 1 97 ? -13.477 6.047 -7.973 1 84.75 97 ASN B C 1
ATOM 2187 O O . ASN B 1 97 ? -12.555 5.715 -7.23 1 84.75 97 ASN B O 1
ATOM 2191 N N . GLU B 1 98 ? -13.797 7.27 -8.211 1 84.38 98 GLU B N 1
ATOM 2192 C CA . GLU B 1 98 ? -13.047 8.375 -7.625 1 84.38 98 GLU B CA 1
ATOM 2193 C C . GLU B 1 98 ? -13.18 8.391 -6.105 1 84.38 98 GLU B C 1
ATOM 2195 O O . GLU B 1 98 ? -12.242 8.766 -5.398 1 84.38 98 GLU B O 1
ATOM 2200 N N . ILE B 1 99 ? -14.289 7.977 -5.625 1 84 99 ILE B N 1
ATOM 2201 C CA . ILE B 1 99 ? -14.523 7.949 -4.184 1 84 99 ILE B CA 1
ATOM 2202 C C . ILE B 1 99 ? -13.648 6.879 -3.541 1 84 99 ILE B C 1
ATOM 2204 O O . ILE B 1 99 ? -13.062 7.102 -2.479 1 84 99 ILE B O 1
ATOM 2208 N N . ASP B 1 100 ? -13.539 5.723 -4.227 1 84.62 100 ASP B N 1
ATOM 2209 C CA . ASP B 1 100 ? -12.68 4.652 -3.73 1 84.62 100 ASP B CA 1
ATOM 2210 C C . ASP B 1 100 ? -11.25 5.137 -3.551 1 84.62 100 ASP B C 1
ATOM 2212 O O . ASP B 1 100 ? -10.633 4.91 -2.504 1 84.62 100 ASP B O 1
ATOM 2216 N N . LYS B 1 101 ? -10.836 5.809 -4.512 1 85.06 101 LYS B N 1
ATOM 2217 C CA . LYS B 1 101 ? -9.469 6.301 -4.504 1 85.06 101 LYS B CA 1
ATOM 2218 C C . LYS B 1 101 ? -9.273 7.375 -3.434 1 85.06 101 LYS B C 1
ATOM 2220 O O . LYS B 1 101 ? -8.273 7.359 -2.709 1 85.06 101 LYS B O 1
ATOM 2225 N N . ALA B 1 102 ? -10.227 8.258 -3.346 1 84.44 102 ALA B N 1
ATOM 2226 C CA . ALA B 1 102 ? -10.141 9.336 -2.363 1 84.44 102 ALA B CA 1
ATOM 2227 C C . ALA B 1 102 ? -10.125 8.781 -0.941 1 84.44 102 ALA B C 1
ATOM 2229 O O . ALA B 1 102 ? -9.367 9.266 -0.092 1 84.44 102 ALA B O 1
ATOM 2230 N N . VAL B 1 103 ? -10.906 7.836 -0.702 1 85.06 103 VAL B N 1
ATOM 2231 C CA . VAL B 1 103 ? -10.992 7.242 0.627 1 85.06 103 VAL B CA 1
ATOM 2232 C C . VAL B 1 103 ? -9.695 6.496 0.944 1 85.06 103 VAL B C 1
ATOM 2234 O O . VAL B 1 103 ? -9.156 6.617 2.049 1 85.06 103 VAL B O 1
ATOM 2237 N N . ALA B 1 104 ? -9.203 5.762 -0.059 1 85.25 104 ALA B N 1
ATOM 2238 C CA . ALA B 1 104 ? -7.945 5.043 0.126 1 85.25 104 ALA B CA 1
ATOM 2239 C C . ALA B 1 104 ? -6.809 6.004 0.465 1 85.25 104 ALA B C 1
ATOM 2241 O O . ALA B 1 104 ? -6 5.73 1.354 1 85.25 104 ALA B O 1
ATOM 2242 N N . MET B 1 105 ? -6.793 7.09 -0.198 1 83.12 105 MET B N 1
ATOM 2243 C CA . MET B 1 105 ? -5.773 8.109 0.044 1 83.12 105 MET B CA 1
ATOM 2244 C C . MET B 1 105 ? -5.938 8.719 1.43 1 83.12 105 MET B C 1
ATOM 2246 O O . MET B 1 105 ? -4.949 8.992 2.115 1 83.12 105 MET B O 1
ATOM 2250 N N . ALA B 1 106 ? -7.152 8.945 1.793 1 82.69 106 ALA B N 1
ATOM 2251 C CA . ALA B 1 106 ? -7.418 9.5 3.117 1 82.69 106 ALA B CA 1
ATOM 2252 C C . ALA B 1 106 ? -6.965 8.539 4.215 1 82.69 106 ALA B C 1
ATOM 2254 O O . ALA B 1 106 ? -6.383 8.969 5.215 1 82.69 106 ALA B O 1
ATOM 2255 N N . ILE B 1 107 ? -7.219 7.301 3.949 1 82.12 107 ILE B N 1
ATOM 2256 C CA . ILE B 1 107 ? -6.785 6.277 4.891 1 82.12 107 ILE B CA 1
ATOM 2257 C C . ILE B 1 107 ? -5.258 6.27 4.98 1 82.12 107 ILE B C 1
ATOM 2259 O O . ILE B 1 107 ? -4.695 6.316 6.078 1 82.12 107 ILE B O 1
ATOM 2263 N N . SER B 1 108 ? -4.656 6.254 3.869 1 80.25 108 SER B N 1
ATOM 2264 C CA . SER B 1 108 ? -3.197 6.219 3.814 1 80.25 108 SER B CA 1
ATOM 2265 C C . SER B 1 108 ? -2.588 7.402 4.559 1 80.25 108 SER B C 1
ATOM 2267 O O . SER B 1 108 ? -1.61 7.246 5.293 1 80.25 108 SER B O 1
ATOM 2269 N N . ALA B 1 109 ? -3.184 8.516 4.434 1 78.12 109 ALA B N 1
ATOM 2270 C CA . ALA B 1 109 ? -2.666 9.742 5.031 1 78.12 109 ALA B CA 1
ATOM 2271 C C . ALA B 1 109 ? -2.893 9.758 6.539 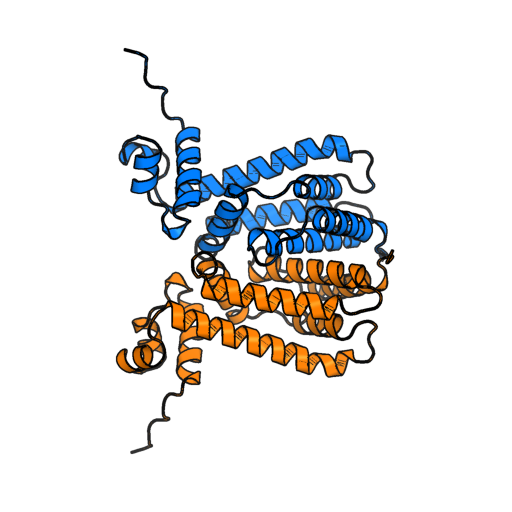1 78.12 109 ALA B C 1
ATOM 2273 O O . ALA B 1 109 ? -2.133 10.383 7.281 1 78.12 109 ALA B O 1
ATOM 2274 N N . SER B 1 110 ? -3.865 9.039 6.969 1 79.44 110 SER B N 1
ATOM 2275 C CA . SER B 1 110 ? -4.293 9.211 8.352 1 79.44 110 SER B CA 1
ATOM 2276 C C . SER B 1 110 ? -3.83 8.047 9.219 1 79.44 110 SER B C 1
ATOM 2278 O O . SER B 1 110 ? -3.672 8.195 10.43 1 79.44 110 SER B O 1
ATOM 2280 N N . VAL B 1 111 ? -3.648 6.922 8.555 1 76.25 111 VAL B N 1
ATOM 2281 C CA . VAL B 1 111 ? -3.361 5.699 9.297 1 76.25 111 VAL B CA 1
ATOM 2282 C C . VAL B 1 111 ? -2.029 5.84 10.031 1 76.25 111 VAL B C 1
ATOM 2284 O O . VAL B 1 111 ? -1.819 5.219 11.078 1 76.25 111 VAL B O 1
ATOM 2287 N N . THR B 1 112 ? -1.156 6.699 9.594 1 71.25 112 THR B N 1
ATOM 2288 C CA . THR B 1 112 ? 0.169 6.879 10.18 1 71.25 112 THR B CA 1
ATOM 2289 C C . THR B 1 112 ? 0.076 7.598 11.523 1 71.25 112 THR B C 1
ATOM 2291 O O . THR B 1 112 ? 1 7.527 12.336 1 71.25 112 THR B O 1
ATOM 2294 N N . ASN B 1 113 ? -1.018 8.273 11.727 1 72.12 113 ASN B N 1
ATOM 2295 C CA . ASN B 1 113 ? -1.098 9.117 12.914 1 72.12 113 ASN B CA 1
ATOM 2296 C C . ASN B 1 113 ? -2.27 8.711 13.812 1 72.12 113 ASN B C 1
ATOM 2298 O O . ASN B 1 113 ? -2.533 9.367 14.82 1 72.12 113 ASN B O 1
ATOM 2302 N N . GLU B 1 114 ? -2.916 7.668 13.398 1 76.19 114 GLU B N 1
ATOM 2303 C CA . GLU B 1 114 ? -4.113 7.301 14.148 1 76.19 114 GLU B CA 1
ATOM 2304 C C . GLU B 1 114 ? -4.066 5.84 14.586 1 76.19 114 GLU B C 1
ATOM 2306 O O . GLU B 1 114 ? -4.328 4.938 13.789 1 76.19 114 GLU B O 1
ATOM 2311 N N . ASP B 1 115 ? -3.865 5.66 15.844 1 78.19 115 ASP B N 1
ATOM 2312 C CA . ASP B 1 115 ? -3.684 4.32 16.391 1 78.19 115 ASP B CA 1
ATOM 2313 C C . ASP B 1 115 ? -4.922 3.459 16.172 1 78.19 115 ASP B C 1
ATOM 2315 O O . ASP B 1 115 ? -4.812 2.271 15.859 1 78.19 115 ASP B O 1
ATOM 2319 N N . ARG B 1 116 ? -6.051 4.098 16.375 1 82 116 ARG B N 1
ATOM 2320 C CA . ARG B 1 116 ? -7.293 3.342 16.25 1 82 116 ARG B CA 1
ATOM 2321 C C . ARG B 1 116 ? -7.5 2.863 14.82 1 82 116 ARG B C 1
ATOM 2323 O O . ARG B 1 116 ? -7.973 1.747 14.602 1 82 116 ARG B O 1
ATOM 2330 N N . LEU B 1 117 ? -7.141 3.674 13.891 1 81.69 117 LEU B N 1
ATOM 2331 C CA . LEU B 1 117 ? -7.273 3.297 12.484 1 81.69 117 LEU B CA 1
ATOM 2332 C C . LEU B 1 117 ? -6.305 2.178 12.125 1 81.69 117 LEU B C 1
ATOM 2334 O O . LEU B 1 117 ? -6.664 1.244 11.406 1 81.69 117 LEU B O 1
ATOM 2338 N N . GLN B 1 118 ? -5.148 2.223 12.68 1 81.94 118 GLN B N 1
ATOM 2339 C CA . GLN B 1 118 ? -4.16 1.172 12.461 1 81.94 118 GLN B CA 1
ATOM 2340 C C . GLN B 1 118 ? -4.656 -0.169 12.992 1 81.94 118 GLN B C 1
ATOM 2342 O O . GLN B 1 118 ? -4.5 -1.201 12.336 1 81.94 118 GLN B O 1
ATOM 2347 N N . THR B 1 119 ? -5.219 -0.085 14.164 1 85.75 119 THR B N 1
ATOM 2348 C CA . THR B 1 119 ? -5.723 -1.299 14.797 1 85.75 119 THR B CA 1
ATOM 2349 C C . THR B 1 119 ? -6.844 -1.914 13.961 1 85.75 119 THR B C 1
ATOM 2351 O O . THR B 1 119 ? -6.891 -3.131 13.773 1 85.75 119 THR B O 1
ATOM 2354 N N . ARG B 1 120 ? -7.695 -1.056 13.453 1 84.69 120 ARG B N 1
ATOM 2355 C CA . ARG B 1 120 ? -8.805 -1.535 12.641 1 84.69 120 ARG B CA 1
ATOM 2356 C C . ARG B 1 120 ? -8.305 -2.201 11.367 1 84.69 120 ARG B C 1
ATOM 2358 O O . ARG B 1 120 ? -8.812 -3.25 10.961 1 84.69 120 ARG B O 1
ATOM 2365 N N . LEU B 1 121 ? -7.371 -1.623 10.742 1 86.31 121 LEU B N 1
ATOM 2366 C CA . LEU B 1 121 ? -6.836 -2.162 9.492 1 86.31 121 LEU B CA 1
ATOM 2367 C C . LEU B 1 121 ? -6.074 -3.461 9.75 1 86.31 121 LEU B C 1
ATOM 2369 O O . LEU B 1 121 ? -6.148 -4.391 8.945 1 86.31 121 LEU B O 1
ATOM 2373 N N . ARG B 1 122 ? -5.395 -3.527 10.914 1 87.5 122 ARG B N 1
ATOM 2374 C CA . ARG B 1 122 ? -4.711 -4.754 11.305 1 87.5 122 ARG B CA 1
ATOM 2375 C C . ARG B 1 122 ? -5.699 -5.902 11.492 1 87.5 122 ARG B C 1
ATOM 2377 O O . ARG B 1 122 ? -5.453 -7.02 11.031 1 87.5 122 ARG B O 1
ATOM 2384 N N . GLU B 1 123 ? -6.754 -5.586 12.148 1 89.06 123 GLU B N 1
ATOM 2385 C CA . GLU B 1 123 ? -7.773 -6.605 12.383 1 89.06 123 GLU B CA 1
ATOM 2386 C C . GLU B 1 123 ? -8.414 -7.059 11.078 1 89.06 123 GLU B C 1
ATOM 2388 O O . GLU B 1 123 ? -8.672 -8.25 10.891 1 89.06 123 GLU B O 1
ATOM 2393 N N . TRP B 1 124 ? -8.641 -6.113 10.234 1 88.31 124 TRP B N 1
ATOM 2394 C CA . TRP B 1 124 ? -9.203 -6.43 8.922 1 88.31 124 TRP B CA 1
ATOM 2395 C C . TRP B 1 124 ? -8.25 -7.312 8.125 1 88.31 124 TRP B C 1
ATOM 2397 O O . TRP B 1 124 ? -8.672 -8.312 7.531 1 88.31 124 TRP B O 1
ATOM 2407 N N . THR B 1 125 ? -6.992 -6.973 8.141 1 90.12 125 THR B N 1
ATOM 2408 C CA . THR B 1 125 ? -5.984 -7.73 7.402 1 90.12 125 THR B CA 1
ATOM 2409 C C . THR B 1 125 ? -5.859 -9.141 7.961 1 90.12 125 THR B C 1
ATOM 2411 O O . THR B 1 125 ? -5.77 -10.109 7.199 1 90.12 125 THR B O 1
ATOM 2414 N N . ARG B 1 126 ? -5.906 -9.273 9.25 1 91.19 126 ARG B N 1
ATOM 2415 C CA . ARG B 1 126 ? -5.824 -10.586 9.891 1 91.19 126 ARG B CA 1
ATOM 2416 C C . ARG B 1 126 ? -7.016 -11.453 9.516 1 91.19 126 ARG B C 1
ATOM 2418 O O . ARG B 1 126 ? -6.859 -12.648 9.242 1 91.19 126 ARG B O 1
ATOM 2425 N N . LYS B 1 127 ? -8.141 -10.82 9.516 1 92 127 LYS B N 1
ATOM 2426 C CA . LYS B 1 127 ? -9.352 -11.539 9.141 1 92 127 LYS B CA 1
ATOM 2427 C C . LYS B 1 127 ? -9.281 -12.023 7.691 1 92 127 LYS B C 1
ATOM 2429 O O . LYS B 1 127 ? -9.641 -13.164 7.395 1 92 127 LYS B O 1
ATOM 2434 N N . ASP B 1 128 ? -8.836 -11.156 6.812 1 92.81 128 ASP B N 1
ATOM 2435 C CA . ASP B 1 128 ? -8.695 -11.516 5.402 1 92.81 128 ASP B CA 1
ATOM 2436 C C . ASP B 1 128 ? -7.691 -12.648 5.227 1 92.81 128 ASP B C 1
ATOM 2438 O O . ASP B 1 128 ? -7.957 -13.617 4.508 1 92.81 128 ASP B O 1
ATOM 2442 N N . LEU B 1 129 ? -6.57 -12.508 5.887 1 93.38 129 LEU B N 1
ATOM 2443 C CA . LEU B 1 129 ? -5.516 -13.516 5.77 1 93.38 129 LEU B CA 1
ATOM 2444 C C . LEU B 1 129 ? -5.992 -14.867 6.285 1 93.38 129 LEU B C 1
ATOM 2446 O O . LEU B 1 129 ? -5.727 -15.898 5.664 1 93.38 129 LEU B O 1
ATOM 2450 N N . ALA B 1 130 ? -6.711 -14.836 7.406 1 94.56 130 ALA B N 1
ATOM 2451 C CA . ALA B 1 130 ? -7.246 -16.078 7.957 1 94.56 130 ALA B CA 1
ATOM 2452 C C . ALA B 1 130 ? -8.203 -16.75 6.977 1 94.56 130 ALA B C 1
ATOM 2454 O O . ALA B 1 130 ? -8.164 -17.969 6.797 1 94.56 130 ALA B O 1
ATOM 2455 N N . ALA B 1 131 ? -9.016 -15.961 6.348 1 94.75 131 ALA B N 1
ATOM 2456 C CA . ALA B 1 131 ? -10.016 -16.484 5.418 1 94.75 131 ALA B CA 1
ATOM 2457 C C . ALA B 1 131 ? -9.344 -17.094 4.188 1 94.75 131 ALA B C 1
ATOM 2459 O O . ALA B 1 131 ? -9.734 -18.172 3.727 1 94.75 131 ALA B O 1
ATOM 2460 N N . VAL B 1 132 ? -8.312 -16.5 3.662 1 95.56 132 VAL B N 1
ATOM 2461 C CA . VAL B 1 132 ? -7.75 -16.938 2.387 1 95.56 132 VAL B CA 1
ATOM 2462 C C . VAL B 1 132 ? -6.77 -18.078 2.613 1 95.56 132 VAL B C 1
ATOM 2464 O O . VAL B 1 132 ? -6.422 -18.797 1.675 1 95.56 132 VAL B O 1
ATOM 2467 N N . THR B 1 133 ? -6.281 -18.188 3.859 1 95.69 133 THR B N 1
ATOM 2468 C CA . THR B 1 133 ? -5.328 -19.25 4.137 1 95.69 133 THR B CA 1
ATOM 2469 C C . THR B 1 133 ? -6.039 -20.469 4.727 1 95.69 133 THR B C 1
ATOM 2471 O O . THR B 1 133 ? -5.414 -21.5 4.945 1 95.69 133 THR B O 1
ATOM 2474 N N . HIS B 1 134 ? -7.309 -20.297 5.023 1 93.12 134 HIS B N 1
ATOM 2475 C CA . HIS B 1 134 ? -8.094 -21.422 5.508 1 93.12 134 HIS B CA 1
ATOM 2476 C C . HIS B 1 134 ? -8.461 -22.375 4.363 1 93.12 134 HIS B C 1
ATOM 2478 O O . HIS B 1 134 ? -9.625 -22.422 3.949 1 93.12 134 HIS B O 1
ATOM 2484 N N . THR B 1 135 ? -7.629 -23.125 3.869 1 92.88 135 THR B N 1
ATOM 2485 C CA . THR B 1 135 ? -7.738 -24.031 2.734 1 92.88 135 THR B CA 1
ATOM 2486 C C . THR B 1 135 ? -6.645 -25.094 2.785 1 92.88 135 THR B C 1
ATOM 2488 O O . THR B 1 135 ? -5.75 -25.031 3.633 1 92.88 135 THR B O 1
ATOM 2491 N N . ASP B 1 136 ? -6.734 -26.109 1.927 1 93.5 136 ASP B N 1
ATOM 2492 C CA . ASP B 1 136 ? -5.719 -27.156 1.839 1 93.5 136 ASP B CA 1
ATOM 2493 C C . ASP B 1 136 ? -4.477 -26.656 1.107 1 93.5 136 ASP B C 1
ATOM 2495 O O . ASP B 1 136 ? -3.455 -27.344 1.066 1 93.5 136 ASP B O 1
ATOM 2499 N N . ARG B 1 137 ? -4.586 -25.453 0.555 1 96.38 137 ARG B N 1
ATOM 2500 C CA . ARG B 1 137 ? -3.457 -24.828 -0.133 1 96.38 137 ARG B CA 1
ATOM 2501 C C . ARG B 1 137 ? -3.154 -23.453 0.443 1 96.38 137 ARG B C 1
ATOM 2503 O O . ARG B 1 137 ? -3.225 -22.453 -0.268 1 96.38 137 ARG B O 1
ATOM 2510 N N . PRO B 1 138 ? -2.771 -23.359 1.708 1 96.38 138 PRO B N 1
ATOM 2511 C CA . PRO B 1 138 ? -2.648 -22.062 2.393 1 96.38 138 PRO B CA 1
ATOM 2512 C C . PRO B 1 138 ? -1.562 -21.188 1.791 1 96.38 138 PRO B C 1
ATOM 2514 O O . PRO B 1 138 ? -1.691 -19.953 1.787 1 96.38 138 PRO B O 1
ATOM 2517 N N . GLU B 1 139 ? -0.479 -21.719 1.296 1 97 139 GLU B N 1
ATOM 2518 C CA . GLU B 1 139 ? 0.568 -20.891 0.707 1 97 139 GLU B CA 1
ATOM 2519 C C . GLU B 1 139 ? 0.105 -20.266 -0.607 1 97 139 GLU B C 1
ATOM 2521 O O . GLU B 1 139 ? 0.371 -19.094 -0.871 1 97 139 GLU B O 1
ATOM 2526 N N . ALA B 1 140 ? -0.626 -21.078 -1.382 1 97.69 140 ALA B N 1
ATOM 2527 C CA . ALA B 1 140 ? -1.2 -20.562 -2.621 1 97.69 140 ALA B CA 1
ATOM 2528 C C . ALA B 1 140 ? -2.166 -19.406 -2.34 1 97.69 140 ALA B C 1
ATOM 2530 O O . ALA B 1 140 ? -2.139 -18.391 -3.027 1 97.69 140 ALA B O 1
ATOM 2531 N N . GLY B 1 141 ? -3.023 -19.641 -1.303 1 97.81 141 GLY B N 1
ATOM 2532 C CA . GLY B 1 141 ? -3.961 -18.594 -0.908 1 97.81 141 GLY B CA 1
ATOM 2533 C C . GLY B 1 141 ? -3.281 -17.312 -0.473 1 97.81 141 GLY B C 1
ATOM 2534 O O . GLY B 1 141 ? -3.686 -16.219 -0.881 1 97.81 141 GLY B O 1
ATOM 2535 N N . LEU B 1 142 ? -2.229 -17.422 0.324 1 97.19 142 LEU B N 1
ATOM 2536 C CA . LEU B 1 142 ? -1.479 -16.281 0.83 1 97.19 142 LEU B CA 1
ATOM 2537 C C . LEU B 1 142 ? -0.832 -15.508 -0.313 1 97.19 142 LEU B C 1
ATOM 2539 O O . LEU B 1 142 ? -0.948 -14.281 -0.383 1 97.19 142 LEU B O 1
ATOM 2543 N N . LEU B 1 143 ? -0.2 -16.219 -1.234 1 98.31 143 LEU B N 1
ATOM 2544 C CA . LEU B 1 143 ? 0.536 -15.578 -2.314 1 98.31 143 LEU B CA 1
ATOM 2545 C C . LEU B 1 143 ? -0.417 -14.875 -3.277 1 98.31 143 LEU B C 1
ATOM 2547 O O . LEU B 1 143 ? -0.135 -13.766 -3.74 1 98.31 143 LEU B O 1
ATOM 2551 N N . ALA B 1 144 ? -1.542 -15.508 -3.557 1 98.38 144 ALA B N 1
ATOM 2552 C CA . ALA B 1 144 ? -2.551 -14.875 -4.398 1 98.38 144 ALA B CA 1
ATOM 2553 C C . ALA B 1 144 ? -3.123 -13.625 -3.729 1 98.38 144 ALA B C 1
ATOM 2555 O O . ALA B 1 144 ? -3.348 -12.609 -4.387 1 98.38 144 ALA B O 1
ATOM 2556 N N . TYR B 1 145 ? -3.309 -13.758 -2.43 1 97.75 145 TYR B N 1
ATOM 2557 C CA . TYR B 1 145 ? -3.812 -12.617 -1.672 1 97.75 145 TYR B CA 1
ATOM 2558 C C . TYR B 1 145 ? -2.807 -11.477 -1.674 1 97.75 145 TYR B C 1
ATOM 2560 O O . TYR B 1 145 ? -3.184 -10.312 -1.814 1 97.75 145 TYR B O 1
ATOM 2568 N N . LEU B 1 146 ? -1.548 -11.766 -1.47 1 97.44 146 LEU B N 1
ATOM 2569 C CA . LEU B 1 146 ? -0.508 -10.742 -1.51 1 97.44 146 LEU B CA 1
ATOM 2570 C C . LEU B 1 146 ? -0.475 -10.055 -2.871 1 97.44 146 LEU B C 1
ATOM 2572 O O . LEU B 1 146 ? -0.35 -8.828 -2.949 1 97.44 146 LEU B O 1
ATOM 2576 N N . ALA B 1 147 ? -0.586 -10.828 -3.945 1 98.38 147 ALA B N 1
ATOM 2577 C CA . ALA B 1 147 ? -0.635 -10.242 -5.285 1 98.38 147 ALA B CA 1
ATOM 2578 C C . ALA B 1 147 ? -1.84 -9.32 -5.434 1 98.38 147 ALA B C 1
ATOM 2580 O O . ALA B 1 147 ? -1.736 -8.25 -6.039 1 98.38 147 ALA B O 1
ATOM 2581 N N . LEU B 1 148 ? -2.98 -9.75 -4.902 1 97.5 148 LEU B N 1
ATOM 2582 C CA . LEU B 1 148 ? -4.188 -8.93 -4.926 1 97.5 148 LEU B CA 1
ATOM 2583 C C . LEU B 1 148 ? -3.975 -7.633 -4.148 1 97.5 148 LEU B C 1
ATOM 2585 O O . LEU B 1 148 ? -4.41 -6.566 -4.586 1 97.5 148 LEU B O 1
ATOM 2589 N N . CYS B 1 149 ? -3.307 -7.727 -2.998 1 95.06 149 CYS B N 1
ATOM 2590 C CA . CYS B 1 149 ? -2.986 -6.543 -2.207 1 95.06 149 CYS B CA 1
ATOM 2591 C C . CYS B 1 149 ? -2.094 -5.586 -2.99 1 95.06 149 CYS B C 1
ATOM 2593 O O . CYS B 1 149 ? -2.332 -4.379 -3.004 1 95.06 149 CYS B O 1
ATOM 2595 N N . GLY B 1 150 ? -1.068 -6.168 -3.613 1 94.81 150 GLY B N 1
ATOM 2596 C CA . GLY B 1 150 ? -0.223 -5.336 -4.457 1 94.81 150 GLY B CA 1
ATOM 2597 C C . GLY B 1 150 ? -0.985 -4.648 -5.57 1 94.81 150 GLY B C 1
ATOM 2598 O O . GLY B 1 150 ? -0.739 -3.477 -5.867 1 94.81 150 GLY B O 1
ATOM 2599 N N . PHE B 1 151 ? -1.929 -5.359 -6.16 1 95.25 151 PHE B N 1
ATOM 2600 C CA . PHE B 1 151 ? -2.785 -4.816 -7.207 1 95.25 151 PHE B CA 1
ATOM 2601 C C . PHE B 1 151 ? -3.578 -3.619 -6.695 1 95.25 151 PHE B C 1
ATOM 2603 O O . PHE B 1 151 ? -3.615 -2.568 -7.34 1 95.25 151 PHE B O 1
ATOM 2610 N N . TYR B 1 152 ? -4.207 -3.766 -5.547 1 91.38 152 TYR B N 1
ATOM 2611 C CA . TYR B 1 152 ? -4.973 -2.684 -4.934 1 91.38 152 TYR B CA 1
ATOM 2612 C C . TYR B 1 152 ? -4.078 -1.483 -4.641 1 91.38 152 TYR B C 1
ATOM 2614 O O . TYR B 1 152 ? -4.449 -0.342 -4.922 1 91.38 152 TYR B O 1
ATOM 2622 N N . TRP B 1 153 ? -2.922 -1.749 -4.074 1 87.19 153 TRP B N 1
ATOM 2623 C CA . TRP B 1 153 ? -2.002 -0.687 -3.68 1 87.19 153 TRP B CA 1
ATOM 2624 C C . TRP B 1 153 ? -1.587 0.149 -4.887 1 87.19 153 TRP B C 1
ATOM 2626 O O . TRP B 1 153 ? -1.671 1.379 -4.855 1 87.19 153 TRP B O 1
ATOM 2636 N N . ILE B 1 154 ? -1.243 -0.446 -5.922 1 88.56 154 ILE B N 1
ATOM 2637 C CA . ILE B 1 154 ? -0.748 0.242 -7.109 1 88.56 154 ILE B CA 1
ATOM 2638 C C . ILE B 1 154 ? -1.876 1.051 -7.746 1 88.56 154 ILE B C 1
ATOM 2640 O O . ILE B 1 154 ? -1.672 2.195 -8.156 1 88.56 154 ILE B O 1
ATOM 2644 N N . GLU B 1 155 ? -3.039 0.505 -7.781 1 87.88 155 GLU B N 1
ATOM 2645 C CA . GLU B 1 155 ? -4.148 1.187 -8.445 1 87.88 155 GLU B CA 1
ATOM 2646 C C . GLU B 1 155 ? -4.695 2.318 -7.582 1 87.88 155 GLU B C 1
ATOM 2648 O O . GLU B 1 155 ? -4.969 3.412 -8.078 1 87.88 155 GLU B O 1
ATOM 2653 N N . LEU B 1 156 ? -4.898 2.012 -6.305 1 83.62 156 LEU B N 1
ATOM 2654 C CA . LEU B 1 156 ? -5.5 3 -5.414 1 83.62 156 LEU B CA 1
ATOM 2655 C C . LEU B 1 156 ? -4.52 4.121 -5.102 1 83.62 156 LEU B C 1
ATOM 2657 O O . LEU B 1 156 ? -4.926 5.25 -4.816 1 83.62 156 LEU B O 1
ATOM 2661 N N . GLY B 1 157 ? -3.275 3.82 -5.145 1 79.19 157 GLY B N 1
ATOM 2662 C CA . GLY B 1 157 ? -2.266 4.852 -4.984 1 79.19 157 GLY B CA 1
ATOM 2663 C C . GLY B 1 157 ? -2.049 5.676 -6.238 1 79.19 157 GLY B C 1
ATOM 2664 O O . GLY B 1 157 ? -1.262 6.625 -6.234 1 79.19 157 GLY B O 1
ATOM 2665 N N . SER B 1 158 ? -2.754 5.281 -7.332 1 77.75 158 SER B N 1
ATOM 2666 C CA . SER B 1 158 ? -2.678 5.945 -8.633 1 77.75 158 SER B CA 1
ATOM 2667 C C . SER B 1 158 ? -1.258 5.91 -9.188 1 77.75 158 SER B C 1
ATOM 2669 O O . SER B 1 158 ? -0.804 6.875 -9.805 1 77.75 158 SER B O 1
ATOM 2671 N N . PHE B 1 159 ? -0.608 4.84 -8.883 1 80.5 159 PHE B N 1
ATOM 2672 C CA . PHE B 1 159 ? 0.755 4.703 -9.391 1 80.5 159 PHE B CA 1
ATOM 2673 C C . PHE B 1 159 ? 0.758 4.141 -10.805 1 80.5 159 PHE B C 1
ATOM 2675 O O . PHE B 1 159 ? 1.691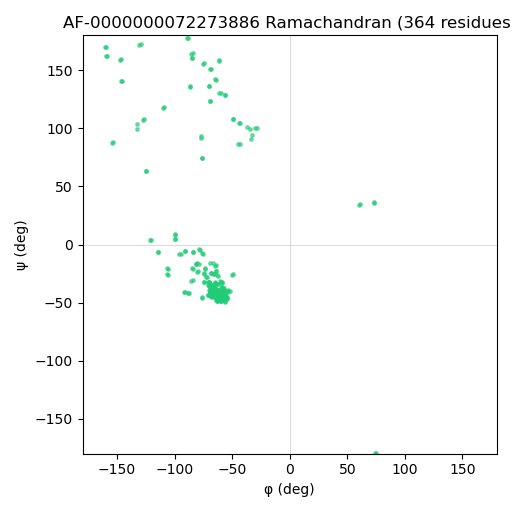 4.383 -11.57 1 80.5 159 PHE B O 1
ATOM 2682 N N . LEU B 1 160 ? -0.2 3.357 -11.062 1 80.38 160 LEU B N 1
ATOM 2683 C CA . LEU B 1 160 ? -0.405 2.803 -12.398 1 80.38 160 LEU B CA 1
ATOM 2684 C C . LEU B 1 160 ? -1.891 2.631 -12.695 1 80.38 160 LEU B C 1
ATOM 2686 O O . LEU B 1 160 ? -2.676 2.326 -11.797 1 80.38 160 LEU B O 1
ATOM 2690 N N . GLN B 1 161 ? -2.266 2.939 -13.93 1 80.25 161 GLN B N 1
ATOM 2691 C CA . GLN B 1 161 ? -3.623 2.682 -14.398 1 80.25 161 GLN B CA 1
ATOM 2692 C C . GLN B 1 161 ? -3.646 1.547 -15.414 1 80.25 161 GLN B C 1
ATOM 2694 O O . GLN B 1 161 ? -2.992 1.628 -16.453 1 80.25 161 GLN B O 1
ATOM 2699 N N . TRP B 1 162 ? -4.371 0.514 -15 1 88.06 162 TRP B N 1
ATOM 2700 C CA . TRP B 1 162 ? -4.527 -0.627 -15.898 1 88.06 162 TRP B CA 1
ATOM 2701 C C . TRP B 1 162 ? -5.703 -0.417 -16.844 1 88.06 162 TRP B C 1
ATOM 2703 O O . TRP B 1 162 ? -6.75 0.094 -16.438 1 88.06 162 TRP B O 1
ATOM 2713 N N . SER B 1 163 ? -5.512 -0.739 -18.172 1 89.88 163 SER B N 1
ATOM 2714 C CA . SER B 1 163 ? -6.668 -0.833 -19.062 1 89.88 163 SER B CA 1
ATOM 2715 C C . SER B 1 163 ? -7.625 -1.93 -18.609 1 89.88 163 SER B C 1
ATOM 2717 O O . SER B 1 163 ? -7.242 -2.811 -17.828 1 89.88 163 SER B O 1
ATOM 2719 N N . PRO B 1 164 ? -8.867 -1.831 -19.016 1 91.88 164 PRO B N 1
ATOM 2720 C CA . PRO B 1 164 ? -9.812 -2.877 -18.641 1 91.88 164 PRO B CA 1
ATOM 2721 C C . PRO B 1 164 ? -9.32 -4.281 -18.984 1 91.88 164 PRO B C 1
ATOM 2723 O O . PRO B 1 164 ? -9.469 -5.207 -18.188 1 91.88 164 PRO B O 1
ATOM 2726 N N . ASP B 1 165 ? -8.703 -4.449 -20.125 1 94.06 165 ASP B N 1
ATOM 2727 C CA . ASP B 1 165 ? -8.203 -5.75 -20.547 1 94.06 165 ASP B CA 1
ATOM 2728 C C . ASP B 1 165 ? -7.031 -6.195 -19.672 1 94.06 165 ASP B C 1
ATOM 2730 O O . ASP B 1 165 ? -6.949 -7.363 -19.281 1 94.06 165 ASP B O 1
ATOM 2734 N N . GLU B 1 166 ? -6.121 -5.293 -19.406 1 92.94 166 GLU B N 1
ATOM 2735 C CA . GLU B 1 166 ? -4.984 -5.594 -18.547 1 92.94 166 GLU B CA 1
ATOM 2736 C C . GLU B 1 166 ? -5.441 -5.973 -17.141 1 92.94 166 GLU B C 1
ATOM 2738 O O . GLU B 1 166 ? -4.906 -6.906 -16.531 1 92.94 166 GLU B O 1
ATOM 2743 N N . ARG B 1 167 ? -6.43 -5.188 -16.656 1 95.25 167 ARG B N 1
ATOM 2744 C CA . ARG B 1 167 ? -7.004 -5.461 -15.336 1 95.25 167 ARG B CA 1
ATOM 2745 C C . ARG B 1 167 ? -7.543 -6.887 -15.266 1 95.25 167 ARG B C 1
ATOM 2747 O O . ARG B 1 167 ? -7.238 -7.621 -14.328 1 95.25 167 ARG B O 1
ATOM 2754 N N . SER B 1 168 ? -8.328 -7.27 -16.266 1 95.88 168 SER B N 1
ATOM 2755 C CA . SER B 1 168 ? -8.898 -8.609 -16.312 1 95.88 168 SER B CA 1
ATOM 2756 C C . SER B 1 168 ? -7.812 -9.68 -16.359 1 95.88 168 SER B C 1
ATOM 2758 O O . SER B 1 168 ? -7.914 -10.711 -15.695 1 95.88 168 SER B O 1
ATOM 2760 N N . ARG B 1 169 ? -6.773 -9.422 -17.109 1 95.31 169 ARG B N 1
ATOM 2761 C CA . ARG B 1 169 ? -5.668 -10.367 -17.234 1 95.31 169 ARG B CA 1
ATOM 2762 C C . ARG B 1 169 ? -4.922 -10.523 -15.914 1 95.31 169 ARG B C 1
ATOM 2764 O O . ARG B 1 169 ? -4.574 -11.641 -15.516 1 95.31 169 ARG B O 1
ATOM 2771 N N . VAL B 1 170 ? -4.691 -9.414 -15.25 1 96.88 170 VAL B N 1
ATOM 2772 C CA . VAL B 1 170 ? -3.977 -9.43 -13.977 1 96.88 170 VAL B CA 1
ATOM 2773 C C . VAL B 1 170 ? -4.781 -10.211 -12.945 1 96.88 170 VAL B C 1
ATOM 2775 O O . VAL B 1 170 ? -4.242 -11.078 -12.25 1 96.88 170 VAL B O 1
ATOM 2778 N N . LEU B 1 171 ? -6.066 -9.969 -12.875 1 97.88 171 LEU B N 1
ATOM 2779 C CA . LEU B 1 171 ? -6.91 -10.625 -11.883 1 97.88 171 LEU B CA 1
ATOM 2780 C C . LEU B 1 171 ? -7.055 -12.109 -12.195 1 97.88 171 LEU B C 1
ATOM 2782 O O . LEU B 1 171 ? -7.082 -12.938 -11.281 1 97.88 171 LEU B O 1
ATOM 2786 N N . GLU B 1 172 ? -7.129 -12.438 -13.484 1 97.5 172 GLU B N 1
ATOM 2787 C CA . GLU B 1 172 ? -7.109 -13.852 -13.859 1 97.5 172 GLU B CA 1
ATOM 2788 C C . GLU B 1 172 ? -5.777 -14.5 -13.5 1 97.5 172 GLU B C 1
ATOM 2790 O O . GLU B 1 172 ? -5.734 -15.664 -13.102 1 97.5 172 GLU B O 1
ATOM 2795 N N . GLY B 1 173 ? -4.727 -13.766 -13.68 1 98.06 173 GLY B N 1
ATOM 2796 C CA . GLY B 1 173 ? -3.42 -14.242 -13.258 1 98.06 173 GLY B CA 1
ATOM 2797 C C . GLY B 1 173 ? -3.348 -14.547 -11.773 1 98.06 173 GLY B C 1
ATOM 2798 O O . GLY B 1 173 ? -2.746 -15.547 -11.367 1 98.06 173 GLY B O 1
ATOM 2799 N N . ILE B 1 174 ? -3.967 -13.727 -10.984 1 98.44 174 ILE B N 1
ATOM 2800 C CA . ILE B 1 174 ? -3.979 -13.93 -9.539 1 98.44 174 ILE B CA 1
ATOM 2801 C C . ILE B 1 174 ? -4.746 -15.211 -9.211 1 98.44 174 ILE B C 1
ATOM 2803 O O . ILE B 1 174 ? -4.328 -15.984 -8.344 1 98.44 174 ILE B O 1
ATOM 2807 N N . ARG B 1 175 ? -5.848 -15.445 -9.906 1 97.94 175 ARG B N 1
ATOM 2808 C CA . ARG B 1 175 ? -6.566 -16.703 -9.742 1 97.94 175 ARG B CA 1
ATOM 2809 C C . ARG B 1 175 ? -5.68 -17.891 -10.078 1 97.94 175 ARG B C 1
ATOM 2811 O O . ARG B 1 175 ? -5.676 -18.891 -9.367 1 97.94 175 ARG B O 1
ATOM 2818 N N . LYS B 1 176 ? -4.926 -17.734 -11.133 1 97.81 176 LYS B N 1
ATOM 2819 C CA . LYS B 1 176 ? -4.062 -18.812 -11.609 1 97.81 176 LYS B CA 1
ATOM 2820 C C . LYS B 1 176 ? -2.902 -19.062 -10.648 1 97.81 176 LYS B C 1
ATOM 2822 O O . LYS B 1 176 ? -2.402 -20.172 -10.539 1 97.81 176 LYS B O 1
ATOM 2827 N N . VAL B 1 177 ? -2.393 -17.969 -9.969 1 97.94 177 VAL B N 1
ATOM 2828 C CA . VAL B 1 177 ? -1.386 -18.172 -8.93 1 97.94 177 VAL B CA 1
ATOM 2829 C C . VAL B 1 177 ? -1.892 -19.172 -7.898 1 97.94 177 VAL B C 1
ATOM 2831 O O . VAL B 1 177 ? -1.175 -20.109 -7.527 1 97.94 177 VAL B O 1
ATOM 2834 N N . PHE B 1 178 ? -3.123 -18.984 -7.469 1 97.81 178 PHE B N 1
ATOM 2835 C CA . PHE B 1 178 ? -3.684 -19.906 -6.477 1 97.81 178 PHE B CA 1
ATOM 2836 C C . PHE B 1 178 ? -3.766 -21.328 -7.035 1 97.81 178 PHE B C 1
ATOM 2838 O O . PHE B 1 178 ? -3.373 -22.281 -6.367 1 97.81 178 PHE B O 1
ATOM 2845 N N . THR B 1 179 ? -4.199 -21.453 -8.281 1 96.88 179 THR B N 1
ATOM 2846 C CA . THR B 1 179 ? -4.504 -22.781 -8.812 1 96.88 179 THR B CA 1
ATOM 2847 C C . THR B 1 179 ? -3.229 -23.5 -9.258 1 96.88 179 THR B C 1
ATOM 2849 O O . THR B 1 179 ? -3.172 -24.719 -9.273 1 96.88 179 THR B O 1
ATOM 2852 N N . SER B 1 180 ? -2.182 -22.766 -9.562 1 96.31 180 SER B N 1
ATOM 2853 C CA . SER B 1 180 ? -1.011 -23.406 -10.172 1 96.31 180 SER B CA 1
ATOM 2854 C C . SER B 1 180 ? 0.131 -23.516 -9.164 1 96.31 180 SER B C 1
ATOM 2856 O O . SER B 1 180 ? 1.07 -24.297 -9.375 1 96.31 180 SER B O 1
ATOM 2858 N N . TYR B 1 181 ? 0.119 -22.734 -8.125 1 96.38 181 TYR B N 1
ATOM 2859 C CA . TYR B 1 181 ? 1.203 -22.734 -7.145 1 96.38 181 TYR B CA 1
ATOM 2860 C C . TYR B 1 181 ? 1.417 -24.125 -6.566 1 96.38 181 TYR B C 1
ATOM 2862 O O . TYR B 1 181 ? 0.468 -24.766 -6.113 1 96.38 181 TYR B O 1
ATOM 2870 N N . PRO B 1 182 ? 2.635 -24.594 -6.59 1 94.94 182 PRO B N 1
ATOM 2871 C CA . PRO B 1 182 ? 2.932 -25.906 -6.023 1 94.94 182 PRO B CA 1
ATOM 2872 C C . PRO B 1 182 ? 2.994 -25.891 -4.496 1 94.94 182 PRO B C 1
ATOM 2874 O O . PRO B 1 182 ? 4.051 -25.609 -3.922 1 94.94 182 PRO B O 1
ATOM 2877 N N . GLU B 1 183 ? 1.881 -26.156 -3.883 1 90.06 183 GLU B N 1
ATOM 2878 C CA . GLU B 1 183 ? 1.827 -26.203 -2.426 1 90.06 183 GLU B CA 1
ATOM 2879 C C . GLU B 1 183 ? 2.773 -27.266 -1.87 1 90.06 183 GLU B C 1
ATOM 2881 O O . GLU B 1 183 ? 2.885 -28.359 -2.428 1 90.06 183 GLU B O 1
ATOM 2886 N N . PRO B 1 184 ? 3.641 -26.875 -0.834 1 81 184 PRO B N 1
ATOM 2887 C CA . PRO B 1 184 ? 4.555 -27.891 -0.293 1 81 184 PRO B CA 1
ATOM 2888 C C . PRO B 1 184 ? 3.828 -29.125 0.214 1 81 184 PRO B C 1
ATOM 2890 O O . PRO B 1 184 ? 2.672 -29.047 0.635 1 81 184 PRO B O 1
#

Secondary structure (DSSP, 8-state):
--------HHHHHHHHHHHHHHHTTTT--HHHHHHHHTS-HHHHHHH--SHHHHHHHHHHHHHHHHHHHHHHHHHHHTTSS-HHHHHHHHHTSSPP-HHHHHHHHHHHHHHTT-HHHHHHHHHHHHHHHHHHH-SS-HHHHHHHHHHHHHHHHHHHTTS----HHHHHHHHHHHHHHHHHS---/--------HHHHHHHHHHHHHHHTTTT--HHHHHHHHTS-HHHHHHH--SHHHHHHHHHHHHHHHHHHHHHHHHHHHTTSS-HHHHHHHHHTSSPP-HHHHHHHHHHHHHHTT-HHHHHHHHHHHHHHHHHHHSSS-HHHHHHHHHHHHHHHHHHHTTS----HHHHHHHHHHHHHHHHHS---

pLDDT: mean 87.97, std 10.87, range [32.44, 98.44]

Nearest PDB structures (foldseek):
  3e7q-assembly1_A  TM=7.779E-01  e=6.720E-05  Pseudomonas aeruginosa
  3t6n-assembly1_A  TM=7.493E-01  e=9.855E-05  Mycobacterium tuberculosis H37Rv
  3v6g-assembly1_A  TM=5.744E-01  e=9.342E-04  Mycobacterium tuberculosis
  2oer-assembly1_B  TM=5.205E-01  e=3.763E-04  Pseudomonas aeruginosa
  3bru-assembly1_B  TM=6.347E-01  e=3.721E-02  Cereibacter sphaeroides 2.4.1

Radius of gyration: 22.4 Å; Cα contacts (8 Å, |Δi|>4): 451; chains: 2; bounding box: 83×58×40 Å